Protein AF-A0A2M8CY15-F1 (afdb_monomer_lite)

Foldseek 3Di:
DDALDWDQAWDWDDLDVFKIFIWHTDDPVQLVVLLVVLVVVLVVVVVVQVVQVVVVDHDDDPFDCVDVVSSVVSSLLSSLLSRQQVITPDMGRDADPVVRHHDGSHSVVSSVQCVPPSRSVSCCCVRCVSVVVLVLLLVLLLQLLLQCLAPCHRPVVQVVCVVVVHPCPPDCVPSCNVSPRDHPLSVLLVVLLVVQPVAFDADPVRQTPWTPVVVSLVVCVVVVHDSVSSSSSNVSSRVSNVNSRVVVVVVVVD

Secondary structure (DSSP, 8-state):
----PPPSS-EEEEEETTEEEEE----HHHHHHHHHHHHHHHHHHHHHHHHHHHTT-----SS-TTSHHHHHHHHHHHHHHHHHHHHEEEEES-EETTTTEEPP--HHHHHHHTTSHHHHHHHHHHHHHHHHHHHHHHHHHHHHHHHHTSTTSHHHHHHHHHHTT-GGGTSTT-HHHHT---SHHHHHHHHHHHHGGG-EEE-TTS-EEEE-HHHHHHHHHHTT--HHHHHHHHHHHHHHHHHHHHHHHHHT--

pLDDT: mean 88.52, std 9.76, range [40.88, 98.12]

Sequence (254 aa):
MITLKQPSQPYKIGIAPGFTVTVKPLKTLSYSVATMTAQKKVADLEKGLRDVEESGFTVEHPVDLKNPQERNALFLDHLIKDLAVTHIVGWEGVLDEDKNAPADPTQENIRKVMDVSEFAEVFFQLFTRYVFLLGEAKERIRKLTEWHFKKSGGPSYCATCKEQDLPCAFENLCPYQKYAPRLVQEQQAWEILESCTSQLRLAPSGRVVGIDMGAALEIAKARGFDLEIVTELLKEGEAGILDAITQEENTKHG

Structure (mmCIF, N/CA/C/O backbone):
data_AF-A0A2M8CY15-F1
#
_entry.id   AF-A0A2M8CY15-F1
#
loop_
_atom_site.group_PDB
_atom_site.id
_atom_site.type_symbol
_atom_site.label_atom_id
_atom_site.label_alt_id
_atom_site.label_comp_id
_atom_site.label_asym_id
_atom_site.label_entity_id
_atom_site.label_seq_id
_atom_site.pdbx_PDB_ins_code
_atom_site.Cartn_x
_atom_site.Cartn_y
_atom_site.Cartn_z
_atom_site.occupancy
_atom_site.B_iso_or_equiv
_atom_site.auth_seq_id
_atom_site.auth_comp_id
_atom_site.auth_asym_id
_atom_site.auth_atom_id
_atom_site.pdbx_PDB_model_num
ATOM 1 N N . MET A 1 1 ? 1.196 -17.550 -10.628 1.00 53.81 1 MET A N 1
ATOM 2 C CA . MET A 1 1 ? 1.777 -16.192 -10.700 1.00 53.81 1 MET A CA 1
ATOM 3 C C . MET A 1 1 ? 0.828 -15.244 -9.975 1.00 53.81 1 MET A C 1
ATOM 5 O O . MET A 1 1 ? -0.376 -15.383 -10.156 1.00 53.81 1 MET A O 1
ATOM 9 N N . ILE A 1 2 ? 1.324 -14.382 -9.085 1.00 65.75 2 ILE A N 1
ATOM 10 C CA . ILE A 1 2 ? 0.481 -13.465 -8.294 1.00 65.75 2 ILE A CA 1
ATOM 11 C C . ILE A 1 2 ? 0.140 -12.248 -9.165 1.00 65.75 2 ILE A C 1
ATOM 13 O O . ILE A 1 2 ? 1.005 -11.741 -9.877 1.00 65.75 2 ILE A O 1
ATOM 17 N N . THR A 1 3 ? -1.121 -11.812 -9.130 1.00 76.00 3 THR A N 1
ATOM 18 C CA . THR A 1 3 ? -1.619 -10.656 -9.887 1.00 76.00 3 THR A CA 1
ATOM 19 C C . THR A 1 3 ? -1.722 -9.421 -8.996 1.00 76.00 3 THR A C 1
ATOM 21 O O . THR A 1 3 ? -2.121 -9.520 -7.837 1.00 76.00 3 THR A O 1
ATOM 24 N N . LEU A 1 4 ? -1.398 -8.260 -9.559 1.00 78.94 4 LEU A N 1
ATOM 25 C CA . LEU A 1 4 ? -1.651 -6.937 -8.991 1.00 78.94 4 LEU A CA 1
ATOM 26 C C . LEU A 1 4 ? -3.081 -6.427 -9.286 1.00 78.94 4 LEU A C 1
ATOM 28 O O . LEU A 1 4 ? -3.417 -5.296 -8.982 1.00 78.94 4 LEU A O 1
ATOM 32 N N . LYS A 1 5 ? -3.984 -7.215 -9.871 1.00 79.50 5 LYS A N 1
ATOM 33 C CA . LYS A 1 5 ? -5.335 -6.709 -10.153 1.00 79.50 5 LYS A CA 1
ATOM 34 C C . LYS A 1 5 ? -6.172 -6.567 -8.876 1.00 79.50 5 LYS A C 1
ATOM 36 O O . LYS A 1 5 ? -6.428 -7.562 -8.197 1.00 79.50 5 LYS A O 1
ATOM 41 N N . GLN A 1 6 ? -6.636 -5.352 -8.575 1.00 78.81 6 GLN A N 1
ATOM 42 C CA . GLN A 1 6 ? -7.540 -5.113 -7.448 1.00 78.81 6 GLN A CA 1
ATOM 43 C C . GLN A 1 6 ? -8.965 -5.633 -7.727 1.00 78.81 6 GLN A C 1
ATOM 45 O O . GLN A 1 6 ? -9.452 -5.528 -8.859 1.00 78.81 6 GLN A O 1
ATOM 50 N N . PRO A 1 7 ? -9.679 -6.154 -6.710 1.00 84.06 7 PRO A N 1
ATOM 51 C CA . PRO A 1 7 ? -11.108 -6.439 -6.817 1.00 84.06 7 PRO A CA 1
ATOM 52 C C . PRO A 1 7 ? -11.915 -5.163 -7.092 1.00 84.06 7 PRO A C 1
ATOM 54 O O . PRO A 1 7 ? -11.659 -4.123 -6.494 1.00 84.06 7 PRO A O 1
ATOM 57 N N . SER A 1 8 ? -12.929 -5.241 -7.957 1.00 85.38 8 SER A N 1
ATOM 58 C CA . SER A 1 8 ? -13.833 -4.114 -8.253 1.00 85.38 8 SER A CA 1
ATOM 59 C C . SER A 1 8 ? -15.162 -4.170 -7.491 1.00 85.38 8 SER A C 1
ATOM 61 O O . SER A 1 8 ? -15.886 -3.177 -7.440 1.00 85.38 8 SER A O 1
ATOM 63 N N . GLN A 1 9 ? -15.471 -5.315 -6.883 1.00 91.38 9 GLN A N 1
ATOM 64 C CA . GLN A 1 9 ? -16.678 -5.577 -6.099 1.00 91.38 9 GLN A CA 1
ATOM 65 C C . GLN A 1 9 ? -16.300 -5.989 -4.671 1.00 91.38 9 GLN A C 1
ATOM 67 O O . GLN A 1 9 ? -15.150 -6.385 -4.447 1.00 91.38 9 GLN A O 1
ATOM 72 N N . PRO A 1 10 ? -17.232 -5.903 -3.701 1.00 95.56 10 PRO A N 1
ATOM 73 C CA . PRO A 1 10 ? -16.990 -6.409 -2.359 1.00 95.56 10 PRO A CA 1
ATOM 74 C C . PRO A 1 10 ? -16.533 -7.870 -2.362 1.00 95.56 10 PRO A C 1
ATOM 76 O O . PRO A 1 10 ? -17.022 -8.679 -3.152 1.00 95.56 10 PRO A O 1
ATOM 79 N N . TYR A 1 11 ? -15.595 -8.205 -1.480 1.00 94.69 11 TYR A N 1
ATOM 80 C CA . TYR A 1 11 ? -14.995 -9.537 -1.408 1.00 94.69 11 TYR A CA 1
ATOM 81 C C . TYR A 1 11 ? -14.777 -9.976 0.038 1.00 94.69 11 TYR A C 1
ATOM 83 O O . TYR A 1 11 ? -14.760 -9.157 0.956 1.00 94.69 11 TYR A O 1
ATOM 91 N N . LYS A 1 12 ? -14.636 -11.289 0.237 1.00 96.19 12 LYS A N 1
ATOM 92 C CA . LYS A 1 12 ? -14.420 -11.902 1.549 1.00 96.19 12 LYS A CA 1
ATOM 93 C C . LYS A 1 12 ? -12.926 -12.054 1.853 1.00 96.19 12 LYS A C 1
ATOM 95 O O . LYS A 1 12 ? -12.153 -12.437 0.977 1.00 96.19 12 LYS A O 1
ATOM 100 N N . ILE A 1 13 ? -12.545 -11.799 3.101 1.00 95.81 13 ILE A N 1
ATOM 101 C CA . ILE A 1 13 ? -11.215 -12.046 3.665 1.00 95.81 13 ILE A CA 1
ATOM 102 C C . ILE A 1 13 ? -11.391 -12.982 4.860 1.00 95.81 13 ILE A C 1
ATOM 104 O O . ILE A 1 13 ? -12.071 -12.633 5.824 1.00 95.81 13 ILE A O 1
ATOM 108 N N . GLY A 1 14 ? -10.792 -14.171 4.792 1.00 96.56 14 GLY A N 1
ATOM 109 C CA . GLY A 1 14 ? -10.726 -15.079 5.936 1.00 96.56 14 GLY A CA 1
ATOM 110 C C . GLY A 1 14 ? -9.686 -14.576 6.932 1.00 96.56 14 GLY A C 1
ATOM 111 O O . GLY A 1 14 ? -8.515 -14.477 6.574 1.00 96.56 14 GLY A O 1
ATOM 112 N N . ILE A 1 15 ? -10.120 -14.240 8.147 1.00 96.56 15 ILE A N 1
ATOM 113 C CA . ILE A 1 15 ? -9.253 -13.711 9.210 1.00 96.56 15 ILE A CA 1
ATOM 114 C C . ILE A 1 15 ? -8.742 -14.849 10.093 1.00 96.56 15 ILE A C 1
ATOM 116 O O . ILE A 1 15 ? -7.555 -14.932 10.383 1.00 96.56 15 ILE A O 1
ATOM 120 N N . ALA A 1 16 ? -9.633 -15.762 10.473 1.00 93.88 16 ALA A N 1
ATOM 121 C CA . ALA A 1 16 ? -9.318 -16.950 11.257 1.00 93.88 16 ALA A CA 1
ATOM 122 C C . ALA A 1 16 ? -10.297 -18.083 10.896 1.00 93.88 16 ALA A C 1
ATOM 124 O O . ALA A 1 16 ? -11.312 -17.829 10.238 1.00 93.88 16 ALA A O 1
ATOM 125 N N . PRO A 1 17 ? -10.043 -19.342 11.301 1.00 92.62 17 PRO A N 1
ATOM 126 C CA . PRO A 1 17 ? -11.020 -20.414 11.137 1.00 92.62 17 PRO A CA 1
ATOM 127 C C . PRO A 1 17 ? -12.379 -20.018 11.732 1.00 92.62 17 PRO A C 1
ATOM 129 O O . PRO A 1 17 ? -12.482 -19.720 12.916 1.00 92.62 17 PRO A O 1
ATOM 132 N N . GLY A 1 18 ? -13.416 -19.983 10.893 1.00 92.75 18 GLY A N 1
ATOM 133 C CA . GLY A 1 18 ? -14.764 -19.575 11.297 1.00 92.75 18 GLY A CA 1
ATOM 134 C C . GLY A 1 18 ? -15.018 -18.064 11.335 1.00 92.75 18 GLY A C 1
ATOM 135 O O . GLY A 1 18 ? -16.177 -17.695 11.465 1.00 92.75 18 GLY A O 1
ATOM 136 N N . PHE A 1 19 ? -14.005 -17.205 11.151 1.00 95.56 19 PHE A N 1
ATOM 137 C CA . PHE A 1 19 ? -14.155 -15.745 11.121 1.00 95.56 19 PHE A CA 1
ATOM 138 C C . PHE A 1 19 ? -13.762 -15.162 9.757 1.00 95.56 19 PHE A C 1
ATOM 140 O O . PHE A 1 19 ? -12.609 -15.232 9.323 1.00 95.56 19 PHE A O 1
ATOM 147 N N . THR A 1 20 ? -14.734 -14.570 9.065 1.00 97.69 20 THR A N 1
ATOM 148 C CA . THR A 1 20 ? -14.551 -13.955 7.743 1.00 97.69 20 THR A CA 1
ATOM 149 C C . THR A 1 20 ? -15.169 -12.570 7.714 1.00 97.69 20 THR A C 1
ATOM 151 O O . THR A 1 20 ? -16.295 -12.388 8.165 1.00 97.69 20 THR A O 1
ATOM 154 N N . VAL A 1 21 ? -14.475 -11.603 7.119 1.00 97.88 21 VAL A N 1
ATOM 155 C CA . VAL A 1 21 ? -15.004 -10.253 6.886 1.00 97.88 21 VAL A CA 1
ATOM 156 C C . VAL A 1 21 ? -15.298 -10.046 5.406 1.00 97.88 21 VAL A C 1
ATOM 158 O O . VAL A 1 21 ? -14.569 -10.520 4.540 1.00 97.88 21 VAL A O 1
ATOM 161 N N . THR A 1 22 ? -16.370 -9.326 5.100 1.00 97.94 22 THR A N 1
ATOM 162 C CA . THR A 1 22 ? -16.689 -8.843 3.755 1.00 97.94 22 THR A CA 1
ATOM 163 C C . THR A 1 22 ? -16.317 -7.373 3.681 1.00 97.94 22 THR A C 1
ATOM 165 O O . THR A 1 22 ? -16.789 -6.576 4.492 1.00 97.94 22 THR A O 1
ATOM 168 N N . VAL A 1 23 ? -15.489 -7.006 2.706 1.00 97.62 23 VAL A N 1
ATOM 169 C CA . VAL A 1 23 ? -14.946 -5.651 2.569 1.00 97.62 23 VAL A CA 1
ATOM 170 C C . VAL A 1 23 ? -15.265 -5.039 1.215 1.00 97.62 23 VAL A C 1
ATOM 172 O O . VAL A 1 23 ? -15.313 -5.736 0.201 1.00 97.62 23 VAL A O 1
ATOM 175 N N . LYS A 1 24 ? -15.436 -3.715 1.173 1.00 96.19 24 LYS A N 1
ATOM 176 C CA . LYS A 1 24 ? -15.376 -2.947 -0.078 1.00 96.19 24 LYS A CA 1
ATOM 177 C C . LYS A 1 24 ? -13.917 -2.825 -0.547 1.00 96.19 24 LYS A C 1
ATOM 179 O O . LYS A 1 24 ? -13.027 -2.718 0.296 1.00 96.19 24 LYS A O 1
ATOM 184 N N . PRO A 1 25 ? -13.654 -2.765 -1.866 1.00 93.38 25 PRO A N 1
ATOM 185 C CA . PRO A 1 25 ? -12.307 -2.559 -2.389 1.00 93.38 25 PRO A CA 1
ATOM 186 C C . PRO A 1 25 ? -11.595 -1.327 -1.827 1.00 93.38 25 PRO A C 1
ATOM 188 O O . PRO A 1 25 ? -12.176 -0.240 -1.748 1.00 93.38 25 PRO A O 1
ATOM 191 N N . LEU A 1 26 ? -10.314 -1.494 -1.490 1.00 91.62 26 LEU A N 1
ATOM 192 C CA . LEU A 1 26 ? -9.446 -0.407 -1.056 1.00 91.62 26 LEU A CA 1
ATOM 193 C C . LEU A 1 26 ? -9.031 0.455 -2.251 1.00 91.62 26 LEU A C 1
ATOM 195 O O . LEU A 1 26 ? -8.270 0.015 -3.110 1.00 91.62 26 LEU A O 1
ATOM 199 N N . LYS A 1 27 ? -9.494 1.705 -2.275 1.00 88.94 27 LYS A N 1
ATOM 200 C CA . LYS A 1 27 ? -9.093 2.708 -3.271 1.00 88.94 27 LYS A CA 1
ATOM 201 C C . LYS A 1 27 ? -8.026 3.641 -2.709 1.00 88.94 27 LYS A C 1
ATOM 203 O O . LYS A 1 27 ? -8.027 3.905 -1.503 1.00 88.94 27 LYS A O 1
ATOM 208 N N . THR A 1 28 ? -7.222 4.236 -3.591 1.00 85.12 28 THR A N 1
ATOM 209 C CA . THR A 1 28 ? -6.182 5.224 -3.246 1.00 85.12 28 THR A CA 1
ATOM 210 C C . THR A 1 28 ? -6.704 6.309 -2.310 1.00 85.12 28 THR A C 1
ATOM 212 O O . THR A 1 28 ? -6.165 6.481 -1.223 1.00 85.12 28 THR A O 1
ATOM 215 N N . LEU A 1 29 ? -7.817 6.965 -2.667 1.00 88.38 29 LEU A N 1
ATOM 216 C CA . LEU A 1 29 ? -8.413 8.017 -1.837 1.00 88.38 29 LEU A CA 1
ATOM 217 C C . LEU A 1 29 ? -8.732 7.521 -0.421 1.00 88.38 29 LEU A C 1
ATOM 219 O O . LEU A 1 29 ? -8.388 8.179 0.553 1.00 88.38 29 LEU A O 1
ATOM 223 N N . SER A 1 30 ? -9.365 6.353 -0.299 1.00 91.31 30 SER A N 1
ATOM 224 C CA . SER A 1 30 ? -9.759 5.819 1.007 1.00 91.31 30 SER A CA 1
ATOM 225 C C . SER A 1 30 ? -8.566 5.403 1.873 1.00 91.31 30 SER A C 1
ATOM 227 O O . SER A 1 30 ? -8.609 5.596 3.083 1.00 91.31 30 SER A O 1
ATOM 229 N N . TYR A 1 31 ? -7.485 4.904 1.264 1.00 93.31 31 TYR A N 1
ATOM 230 C CA . TYR A 1 31 ? -6.245 4.604 1.979 1.00 93.31 31 TYR A CA 1
ATOM 231 C C . TYR A 1 31 ? -5.553 5.886 2.466 1.00 93.31 31 TYR A C 1
ATOM 233 O O . TYR A 1 31 ? -5.178 5.990 3.636 1.00 93.31 31 TYR A O 1
ATOM 241 N N . SER A 1 32 ? -5.432 6.890 1.589 1.00 91.69 32 SER A N 1
ATOM 242 C CA . SER A 1 32 ? -4.840 8.189 1.922 1.00 91.69 32 SER A CA 1
ATOM 243 C C . SER A 1 32 ? -5.610 8.901 3.030 1.00 91.69 32 SER A C 1
ATOM 245 O O . SER A 1 32 ? -4.993 9.388 3.973 1.00 91.69 32 SER A O 1
ATOM 247 N N . VAL A 1 33 ? -6.945 8.913 2.964 1.00 95.38 33 VAL A N 1
ATOM 248 C CA . VAL A 1 33 ? -7.788 9.493 4.019 1.00 95.38 33 VAL A CA 1
ATOM 249 C C . VAL A 1 33 ? -7.545 8.786 5.350 1.00 95.38 33 VAL A C 1
ATOM 251 O O . VAL A 1 33 ? -7.248 9.465 6.325 1.00 95.38 33 VAL A O 1
ATOM 254 N N . ALA A 1 34 ? -7.576 7.448 5.395 1.00 96.25 34 ALA A N 1
ATOM 255 C CA . ALA A 1 34 ? -7.324 6.705 6.634 1.00 96.25 34 ALA A CA 1
ATOM 256 C C . ALA A 1 34 ? -5.928 6.997 7.218 1.00 96.25 34 ALA A C 1
ATOM 258 O O . ALA A 1 34 ? -5.784 7.208 8.420 1.00 96.25 34 ALA A O 1
ATOM 259 N N . THR A 1 35 ? -4.910 7.099 6.358 1.00 95.31 35 THR A N 1
ATOM 260 C CA . THR A 1 35 ? -3.532 7.437 6.755 1.00 95.31 35 THR A CA 1
ATOM 261 C C . THR A 1 35 ? -3.450 8.835 7.363 1.00 95.31 35 THR A C 1
ATOM 263 O O . THR A 1 35 ? -2.913 9.008 8.456 1.00 95.31 35 THR A O 1
ATOM 266 N N . MET A 1 36 ? -4.016 9.836 6.686 1.00 96.44 36 MET A N 1
ATOM 267 C CA . MET A 1 36 ? -4.014 11.222 7.158 1.00 96.44 36 MET A CA 1
ATOM 268 C C . MET A 1 36 ? -4.836 11.387 8.440 1.00 96.44 36 MET A C 1
ATOM 270 O O . MET A 1 36 ? -4.437 12.131 9.333 1.00 96.44 36 MET A O 1
ATOM 274 N N . THR A 1 37 ? -5.960 10.679 8.566 1.00 96.88 37 THR A N 1
ATOM 275 C CA . THR A 1 37 ? -6.771 10.675 9.789 1.00 96.88 37 THR A CA 1
ATOM 276 C C . THR A 1 37 ? -6.007 10.062 10.960 1.00 96.88 37 THR A C 1
ATOM 278 O O . THR A 1 37 ? -5.998 10.655 12.037 1.00 96.88 37 THR A O 1
ATOM 281 N N . ALA A 1 38 ? -5.318 8.936 10.762 1.00 97.19 38 ALA A N 1
ATOM 282 C CA . ALA A 1 38 ? -4.490 8.322 11.797 1.00 97.19 38 ALA A CA 1
ATOM 283 C C . ALA A 1 38 ? -3.332 9.241 12.227 1.00 97.19 38 ALA A C 1
ATOM 285 O O . ALA A 1 38 ? -3.130 9.454 13.421 1.00 97.19 38 ALA A O 1
ATOM 286 N N . GLN A 1 39 ? -2.631 9.864 11.271 1.00 96.75 39 GLN A N 1
ATOM 287 C CA . GLN A 1 39 ? -1.586 10.858 11.556 1.00 96.75 39 GLN A CA 1
ATOM 288 C C . GLN A 1 39 ? -2.125 12.041 12.361 1.00 96.75 39 GLN A C 1
ATOM 290 O O . GLN A 1 39 ? -1.510 12.456 13.342 1.00 96.75 39 GLN A O 1
ATOM 295 N N . LYS A 1 40 ? -3.288 12.567 11.963 1.00 97.38 40 LYS A N 1
ATOM 296 C CA . LYS A 1 40 ? -3.933 13.676 12.660 1.00 97.38 40 LYS A CA 1
ATOM 297 C C . LYS A 1 40 ? -4.309 13.304 14.093 1.00 97.38 40 LYS A C 1
ATOM 299 O O . LYS A 1 40 ? -4.030 14.086 14.988 1.00 97.38 40 LYS A O 1
ATOM 304 N N . LYS A 1 41 ? -4.876 12.116 14.329 1.00 96.81 41 LYS A N 1
ATOM 305 C CA . LYS A 1 41 ? -5.228 11.649 15.683 1.00 96.81 41 LYS A CA 1
ATOM 306 C C . LYS A 1 41 ? -4.014 11.593 16.610 1.00 96.81 41 LYS A C 1
ATOM 308 O O . LYS A 1 41 ? -4.098 12.072 17.736 1.00 96.81 41 LYS A O 1
ATOM 313 N N . VAL A 1 42 ? -2.884 11.075 16.123 1.00 96.75 42 VAL A N 1
ATOM 314 C CA . VAL A 1 42 ? -1.629 11.064 16.892 1.00 96.75 42 VAL A CA 1
ATOM 315 C C . VAL A 1 42 ? -1.150 12.491 17.169 1.00 96.75 42 VAL A C 1
ATOM 317 O O . VAL A 1 42 ? -0.829 12.812 18.307 1.00 96.75 42 VAL A O 1
ATOM 320 N N . ALA A 1 43 ? -1.157 13.370 16.163 1.00 95.44 43 ALA A N 1
ATOM 321 C CA . ALA A 1 43 ? -0.724 14.759 16.323 1.00 95.44 43 ALA A CA 1
ATOM 322 C C . ALA A 1 43 ? -1.616 15.568 17.286 1.00 95.44 43 ALA A C 1
ATOM 324 O O . ALA A 1 43 ? -1.107 16.359 18.081 1.00 95.44 43 ALA A O 1
ATOM 325 N N . ASP A 1 44 ? -2.934 15.365 17.228 1.00 95.88 44 ASP A N 1
ATOM 326 C CA . ASP A 1 44 ? -3.902 16.010 18.116 1.00 95.88 44 ASP A CA 1
ATOM 327 C C . ASP A 1 44 ? -3.709 15.528 19.567 1.00 95.88 44 ASP A C 1
ATOM 329 O O . ASP A 1 44 ? -3.737 16.347 20.487 1.00 95.88 44 ASP A O 1
ATOM 333 N N . LEU A 1 45 ? -3.431 14.233 19.778 1.00 94.44 45 LEU A N 1
ATOM 334 C CA . LEU A 1 45 ? -3.102 13.686 21.098 1.00 94.44 45 LEU A CA 1
ATOM 335 C C . LEU A 1 45 ? -1.773 14.237 21.632 1.00 94.44 45 LEU A C 1
ATOM 337 O O . LEU A 1 45 ? -1.725 14.702 22.766 1.00 94.44 45 LEU A O 1
ATOM 341 N N . GLU A 1 46 ? -0.711 14.241 20.820 1.00 92.94 46 GLU A N 1
ATOM 342 C CA . GLU A 1 46 ? 0.582 14.834 21.193 1.00 92.94 46 GLU A CA 1
ATOM 343 C C . GLU A 1 46 ? 0.430 16.294 21.608 1.00 92.94 46 GLU A C 1
ATOM 345 O O . GLU A 1 46 ? 1.014 16.728 22.599 1.00 92.94 46 GLU A O 1
ATOM 350 N N . LYS A 1 47 ? -0.354 17.062 20.846 1.00 93.62 47 LYS A N 1
ATOM 351 C CA . LYS A 1 47 ? -0.643 18.451 21.181 1.00 93.62 47 LYS A C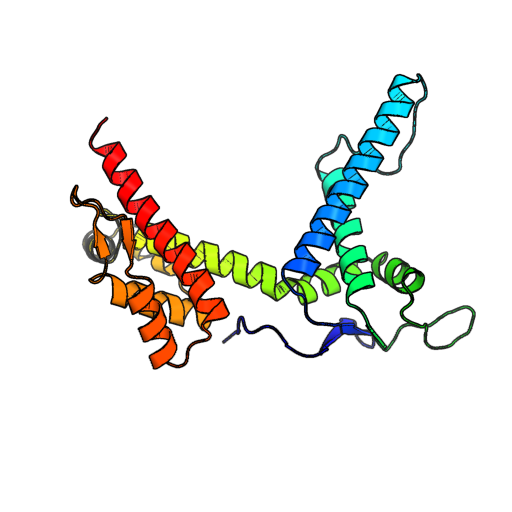A 1
ATOM 352 C C . LYS A 1 47 ? -1.390 18.547 22.510 1.00 93.62 47 LYS A C 1
ATOM 354 O O . LYS A 1 47 ? -0.959 19.305 23.366 1.00 93.62 47 LYS A O 1
ATOM 359 N N . GLY A 1 48 ? -2.445 17.756 22.699 1.00 91.25 48 GLY A N 1
ATOM 360 C CA . GLY A 1 48 ? -3.208 17.746 23.946 1.00 91.25 48 GLY A CA 1
ATOM 361 C C . GLY A 1 48 ? -2.349 17.417 25.169 1.00 91.25 48 GLY A C 1
ATOM 362 O O . GLY A 1 48 ? -2.455 18.099 26.182 1.00 91.25 48 GLY A O 1
ATOM 363 N N . LEU A 1 49 ? -1.457 16.426 25.070 1.00 91.06 49 LEU A N 1
ATOM 364 C CA . LEU A 1 49 ? -0.534 16.081 26.157 1.00 91.06 49 LEU A CA 1
ATOM 365 C C . LEU A 1 49 ? 0.452 17.221 26.451 1.00 91.06 49 LEU A C 1
ATOM 367 O O . LEU A 1 49 ? 0.639 17.565 27.615 1.00 91.06 49 LEU A O 1
ATOM 371 N N . ARG A 1 50 ? 1.024 17.851 25.413 1.00 90.12 50 ARG A N 1
ATOM 372 C CA . ARG A 1 50 ? 1.910 19.017 25.578 1.00 90.12 50 ARG A CA 1
ATOM 373 C C . ARG A 1 50 ? 1.203 20.195 26.244 1.00 90.12 50 ARG A C 1
ATOM 375 O O . ARG A 1 50 ? 1.750 20.755 27.184 1.00 90.12 50 ARG A O 1
ATOM 382 N N . ASP A 1 51 ? -0.009 20.535 25.806 1.00 92.44 51 ASP A N 1
ATOM 383 C CA . ASP A 1 51 ? -0.777 21.663 26.352 1.00 92.44 51 ASP A CA 1
ATOM 384 C C . ASP A 1 51 ? -1.056 21.470 27.867 1.00 92.44 51 ASP A C 1
ATOM 386 O O . ASP A 1 51 ? -1.050 22.429 28.647 1.00 92.44 51 ASP A O 1
ATOM 390 N N . VAL A 1 52 ? -1.257 20.221 28.314 1.00 89.69 52 VAL A N 1
ATOM 391 C CA . VAL A 1 52 ? -1.442 19.888 29.738 1.00 89.69 52 VAL A CA 1
ATOM 392 C C . VAL A 1 52 ? -0.119 19.926 30.518 1.00 89.69 52 VAL A C 1
ATOM 394 O O . VAL A 1 52 ? -0.093 20.482 31.619 1.00 89.69 52 VAL A O 1
ATOM 397 N N . GLU A 1 53 ? 0.975 19.403 29.948 1.00 89.00 53 GLU A N 1
ATOM 398 C CA . GLU A 1 53 ? 2.327 19.496 30.530 1.00 89.00 53 GLU A CA 1
ATOM 399 C C . GLU A 1 53 ? 2.756 20.966 30.723 1.00 89.00 53 GLU A C 1
ATOM 401 O O . GLU A 1 53 ? 3.224 21.343 31.799 1.00 89.00 53 GLU A O 1
ATOM 406 N N . GLU A 1 54 ? 2.532 21.826 29.723 1.00 91.38 54 GLU A N 1
ATOM 407 C CA . GLU A 1 54 ? 2.824 23.269 29.778 1.00 91.38 54 GLU A CA 1
ATOM 408 C C . GLU A 1 54 ? 1.983 24.011 30.828 1.00 91.38 54 GLU A C 1
ATOM 410 O O . GLU A 1 54 ? 2.421 25.018 31.387 1.00 91.38 54 GLU A O 1
ATOM 415 N N . SER A 1 55 ? 0.802 23.483 31.157 1.00 92.94 55 SER A N 1
ATOM 416 C CA . SER A 1 55 ? -0.056 23.997 32.230 1.00 92.94 55 SER A CA 1
ATOM 417 C C . SER A 1 55 ? 0.406 23.570 33.634 1.00 92.94 55 SER A C 1
ATOM 419 O O . SER A 1 55 ? -0.237 23.922 34.624 1.00 92.94 55 SER A O 1
ATOM 421 N N . GLY A 1 56 ? 1.512 22.823 33.742 1.00 90.88 56 GLY A N 1
ATOM 422 C CA . GLY A 1 56 ? 2.113 22.388 35.005 1.00 90.88 56 GLY A CA 1
ATOM 423 C C . GLY A 1 56 ? 1.548 21.083 35.568 1.00 90.88 56 GLY A C 1
ATOM 424 O O . GLY A 1 56 ? 1.856 20.733 36.708 1.00 90.88 56 GLY A O 1
ATOM 425 N N . PHE A 1 57 ? 0.734 20.358 34.796 1.00 88.75 57 PHE A N 1
ATOM 426 C CA . PHE A 1 57 ? 0.183 19.064 35.194 1.00 88.75 57 PHE A CA 1
ATOM 427 C C . PHE A 1 57 ? 0.968 17.918 34.558 1.00 88.75 57 PHE A C 1
ATOM 429 O O . PHE A 1 57 ? 1.444 18.012 33.433 1.00 88.75 57 PHE A O 1
ATOM 436 N N . THR A 1 58 ? 1.079 16.799 35.269 1.00 79.50 58 THR A N 1
ATOM 437 C CA . THR A 1 58 ? 1.637 15.563 34.712 1.00 79.50 58 THR A CA 1
ATOM 438 C C . THR A 1 58 ? 0.496 14.680 34.231 1.00 79.50 58 THR A C 1
ATOM 440 O O . THR A 1 58 ? -0.422 14.390 34.999 1.00 79.50 58 THR A O 1
ATOM 443 N N . VAL A 1 59 ? 0.548 14.257 32.968 1.00 78.00 59 VAL A N 1
ATOM 444 C CA . VAL A 1 59 ? -0.404 13.295 32.408 1.00 78.00 59 VAL A CA 1
ATOM 445 C C . VAL A 1 59 ? 0.291 11.954 32.278 1.00 78.00 59 VAL A C 1
ATOM 447 O O . VAL A 1 59 ? 1.195 11.796 31.463 1.00 78.00 59 VAL A O 1
ATOM 450 N N . GLU A 1 60 ? -0.152 10.976 33.060 1.00 78.38 60 GLU A N 1
ATOM 451 C CA . GLU A 1 60 ? 0.162 9.583 32.765 1.00 78.38 60 GLU A CA 1
ATOM 452 C C . GLU A 1 60 ? -0.736 9.129 31.614 1.00 78.38 60 GLU A C 1
ATOM 454 O O . GLU A 1 60 ? -1.958 9.038 31.749 1.00 78.38 60 GLU A O 1
ATOM 459 N N . HIS A 1 61 ? -0.125 8.888 30.457 1.00 82.69 61 HIS A N 1
ATOM 460 C CA . HIS A 1 61 ? -0.788 8.302 29.302 1.00 82.69 61 HIS A CA 1
ATOM 461 C C . HIS A 1 61 ? -0.263 6.870 29.102 1.00 82.69 61 HIS A C 1
ATOM 463 O O . HIS A 1 61 ? 0.940 6.658 29.252 1.00 82.69 61 HIS A O 1
ATOM 469 N N . PRO A 1 62 ? -1.108 5.885 28.733 1.00 84.69 62 PRO A N 1
ATOM 470 C CA . PRO A 1 62 ? -0.677 4.492 28.549 1.00 84.69 62 PRO A CA 1
ATOM 471 C C . PRO A 1 62 ? 0.382 4.277 27.458 1.00 84.69 62 PRO A C 1
ATOM 473 O O . PRO A 1 62 ? 0.939 3.191 27.359 1.00 84.69 62 PRO A O 1
ATOM 476 N N . VAL A 1 63 ? 0.600 5.287 26.615 1.00 88.25 63 VAL A N 1
ATOM 477 C CA . VAL A 1 63 ? 1.526 5.278 25.478 1.00 88.25 63 VAL A CA 1
ATOM 478 C C . VAL A 1 63 ? 2.437 6.494 25.593 1.00 88.25 63 VAL A C 1
ATOM 480 O O . VAL A 1 63 ? 1.933 7.622 25.629 1.00 88.25 63 VAL A O 1
ATOM 483 N N . ASP A 1 64 ? 3.749 6.275 25.598 1.00 89.62 64 ASP A N 1
ATOM 484 C CA . ASP A 1 64 ? 4.761 7.324 25.532 1.00 89.62 64 ASP A CA 1
ATOM 485 C C . ASP A 1 64 ? 4.959 7.786 24.081 1.00 89.62 64 ASP A C 1
ATOM 487 O O . ASP A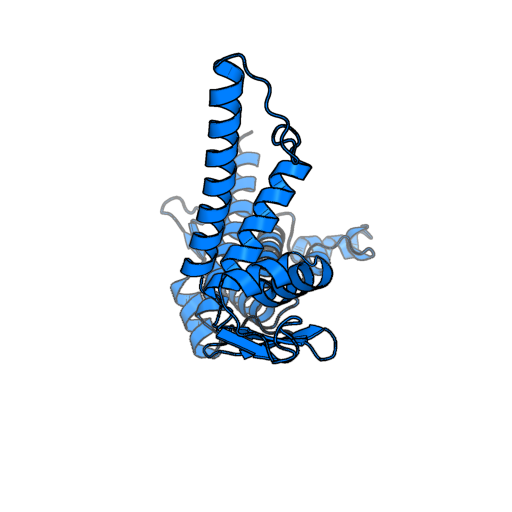 1 64 ? 5.603 7.130 23.264 1.00 89.62 64 ASP A O 1
ATOM 491 N N . LEU A 1 65 ? 4.430 8.963 23.743 1.00 90.00 65 LEU A N 1
ATOM 492 C CA . LEU A 1 65 ? 4.553 9.520 22.390 1.00 90.00 65 LEU A CA 1
ATOM 493 C C . LEU A 1 65 ? 5.951 10.078 22.081 1.00 90.00 65 LEU A C 1
ATOM 495 O O . LEU A 1 65 ? 6.243 10.365 20.917 1.00 90.00 65 LEU A O 1
ATOM 499 N N . LYS A 1 66 ? 6.827 10.224 23.087 1.00 89.50 66 LYS A N 1
ATOM 500 C CA . LYS A 1 66 ? 8.244 10.570 22.884 1.00 89.50 66 LYS A CA 1
ATOM 501 C C . LYS A 1 66 ? 9.035 9.343 22.415 1.00 89.50 66 LYS A C 1
ATOM 503 O O . LYS A 1 66 ? 10.054 9.507 21.743 1.00 89.50 66 LYS A O 1
ATOM 508 N N . ASN A 1 67 ? 8.542 8.133 22.693 1.00 92.56 67 ASN A N 1
ATOM 509 C CA . ASN A 1 67 ? 9.061 6.878 22.165 1.00 92.56 67 ASN A CA 1
ATOM 510 C C . ASN A 1 67 ? 8.564 6.654 20.713 1.00 92.56 67 ASN A C 1
ATOM 512 O O . ASN A 1 67 ? 7.365 6.456 20.486 1.00 92.56 67 ASN A O 1
ATOM 516 N N . PRO A 1 68 ? 9.456 6.649 19.697 1.00 92.88 68 PRO A N 1
ATOM 517 C CA . PRO A 1 68 ? 9.058 6.493 18.296 1.00 92.88 68 PRO A CA 1
ATOM 518 C C . PRO A 1 68 ? 8.301 5.193 18.001 1.00 92.88 68 PRO A C 1
ATOM 520 O O . PRO A 1 68 ? 7.435 5.176 17.125 1.00 92.88 68 PRO A O 1
ATOM 523 N N . GLN A 1 69 ? 8.618 4.111 18.713 1.00 93.88 69 GLN A N 1
ATOM 524 C CA . GLN A 1 69 ? 8.012 2.797 18.528 1.00 93.88 69 GLN A CA 1
ATOM 525 C C . GLN A 1 69 ? 6.560 2.797 19.004 1.00 93.88 69 GLN A C 1
ATOM 527 O O . GLN A 1 69 ? 5.675 2.358 18.273 1.00 93.88 69 GLN A O 1
ATOM 532 N N . GLU A 1 70 ? 6.310 3.342 20.191 1.00 94.25 70 GLU A N 1
ATOM 533 C CA . GLU A 1 70 ? 4.973 3.461 20.775 1.00 94.25 70 GLU A CA 1
ATOM 534 C C . GLU A 1 70 ? 4.095 4.440 19.992 1.00 94.25 70 GLU A C 1
ATOM 536 O O . GLU A 1 70 ? 2.950 4.133 19.655 1.00 94.25 70 GLU A O 1
ATOM 541 N N . ARG A 1 71 ? 4.666 5.573 19.575 1.00 94.50 71 ARG A N 1
ATOM 542 C CA . ARG A 1 71 ? 4.012 6.515 18.663 1.00 94.50 71 ARG A CA 1
ATOM 543 C C . ARG A 1 71 ? 3.614 5.857 17.338 1.00 94.50 71 ARG A C 1
ATOM 545 O O . ARG A 1 71 ? 2.509 6.075 16.840 1.00 94.50 71 ARG A O 1
ATOM 552 N N . ASN A 1 72 ? 4.509 5.064 16.746 1.00 94.00 72 ASN A N 1
ATOM 553 C CA . ASN A 1 72 ? 4.222 4.355 15.501 1.00 94.00 72 ASN A CA 1
ATOM 554 C C . ASN A 1 72 ? 3.177 3.245 15.699 1.00 94.00 72 ASN A C 1
ATOM 556 O O . ASN A 1 72 ? 2.322 3.063 14.835 1.00 94.00 72 ASN A O 1
ATOM 560 N N . ALA A 1 73 ? 3.205 2.543 16.834 1.00 94.19 73 ALA A N 1
ATOM 561 C CA . ALA A 1 73 ? 2.189 1.556 17.189 1.00 94.19 73 ALA A CA 1
ATOM 562 C C . ALA A 1 73 ? 0.798 2.200 17.303 1.00 94.19 73 ALA A C 1
ATOM 564 O O . ALA A 1 73 ? -0.156 1.688 16.722 1.00 94.19 73 ALA A O 1
ATOM 565 N N . LEU A 1 74 ? 0.691 3.371 17.942 1.00 95.75 74 LEU A N 1
ATOM 566 C CA . LEU A 1 74 ? -0.567 4.120 18.025 1.00 95.75 74 LEU A CA 1
ATOM 567 C C . LEU A 1 74 ? -1.065 4.591 16.649 1.00 95.75 74 LEU A C 1
ATOM 569 O O . LEU A 1 74 ? -2.258 4.519 16.352 1.00 95.75 74 LEU A O 1
ATOM 573 N N . PHE A 1 75 ? -0.157 5.051 15.784 1.00 97.25 75 PHE A N 1
ATOM 574 C CA . PHE A 1 75 ? -0.503 5.378 14.400 1.00 97.25 75 PHE A CA 1
ATOM 575 C C . PHE A 1 75 ? -1.079 4.161 13.659 1.00 97.25 75 PHE A C 1
ATOM 577 O O . PHE A 1 75 ? -2.123 4.280 13.013 1.00 97.25 75 PHE A O 1
ATOM 584 N N . LEU A 1 76 ? -0.419 3.002 13.757 1.00 95.81 76 LEU A N 1
ATOM 585 C CA . LEU A 1 76 ? -0.871 1.770 13.110 1.00 95.81 76 LEU A CA 1
ATOM 586 C C . LEU A 1 76 ? -2.225 1.312 13.657 1.00 95.81 76 LEU A C 1
ATOM 588 O O . LEU A 1 76 ? -3.102 0.985 12.863 1.00 95.81 76 LEU A O 1
ATOM 592 N N . ASP A 1 77 ? -2.432 1.369 14.972 1.00 96.69 77 ASP A N 1
ATOM 593 C CA . ASP A 1 77 ? -3.717 1.065 15.608 1.00 96.69 77 ASP A CA 1
ATOM 594 C C . ASP A 1 77 ? -4.859 1.907 15.015 1.00 96.69 77 ASP A C 1
ATOM 596 O O . ASP A 1 77 ? -5.881 1.386 14.554 1.00 96.69 77 ASP A O 1
ATOM 600 N N . HIS A 1 78 ? -4.660 3.226 14.943 1.00 97.75 78 HIS A N 1
ATOM 601 C CA . HIS A 1 78 ? -5.638 4.135 14.356 1.00 97.75 78 HIS A CA 1
ATOM 602 C C . HIS A 1 78 ? -5.884 3.860 12.873 1.00 97.75 78 HIS A C 1
ATOM 604 O O . HIS A 1 78 ? -7.040 3.870 12.441 1.00 97.75 78 HIS A O 1
ATOM 610 N N . LEU A 1 79 ? -4.827 3.598 12.102 1.00 97.88 79 LEU A N 1
ATOM 611 C CA . LEU A 1 79 ? -4.929 3.292 10.680 1.00 97.88 79 LEU A CA 1
ATOM 612 C C . LEU A 1 79 ? -5.728 2.006 10.442 1.00 97.88 79 LEU A C 1
ATOM 614 O O . LEU A 1 79 ? -6.653 2.007 9.630 1.00 97.88 79 LEU A O 1
ATOM 618 N N . ILE A 1 80 ? -5.399 0.925 11.154 1.00 97.94 80 ILE A N 1
ATOM 619 C CA . ILE A 1 80 ? -6.057 -0.377 11.003 1.00 97.94 80 ILE A CA 1
ATOM 620 C C . ILE A 1 80 ? -7.542 -0.254 11.330 1.00 97.94 80 ILE A C 1
ATOM 622 O O . ILE A 1 80 ? -8.386 -0.660 10.528 1.00 97.94 80 ILE A O 1
ATOM 626 N N . LYS A 1 81 ? -7.874 0.370 12.465 1.00 98.12 81 LYS A N 1
ATOM 627 C CA . LYS A 1 81 ? -9.264 0.559 12.890 1.00 98.12 81 LYS A CA 1
ATOM 628 C C . LYS A 1 81 ? -10.049 1.440 11.926 1.00 98.12 81 LYS A C 1
ATOM 630 O O . LYS A 1 81 ? -11.199 1.127 11.630 1.00 98.12 81 LYS A O 1
ATOM 635 N N . ASP A 1 82 ? -9.463 2.520 11.413 1.00 97.62 82 ASP A N 1
ATOM 636 C CA . ASP A 1 82 ? -10.160 3.398 10.468 1.00 97.62 82 ASP A CA 1
ATOM 637 C C . ASP A 1 82 ? -10.373 2.725 9.104 1.00 97.62 82 ASP A C 1
ATOM 639 O O . ASP A 1 82 ? -11.449 2.875 8.519 1.00 97.62 82 ASP A O 1
ATOM 643 N N . LEU A 1 83 ? -9.411 1.926 8.624 1.00 97.94 83 LEU A N 1
ATOM 644 C CA . LEU A 1 83 ? -9.587 1.087 7.433 1.00 97.94 83 LEU A CA 1
ATOM 645 C C . LEU A 1 83 ? -10.687 0.037 7.644 1.00 97.94 83 LEU A C 1
ATOM 647 O O . LEU A 1 83 ? -11.572 -0.107 6.803 1.00 97.94 83 LEU A O 1
ATOM 651 N N . ALA A 1 84 ? -10.667 -0.667 8.776 1.00 98.06 84 ALA A N 1
ATOM 652 C CA . ALA A 1 84 ? -11.663 -1.682 9.100 1.00 98.06 84 ALA A CA 1
ATOM 653 C C . ALA A 1 84 ? -13.075 -1.082 9.166 1.00 98.06 84 ALA A C 1
ATOM 655 O O . ALA A 1 84 ? -13.980 -1.555 8.481 1.00 98.06 84 ALA A O 1
ATOM 656 N N . VAL A 1 85 ? -13.251 0.008 9.919 1.00 97.94 85 VAL A N 1
ATOM 657 C CA . VAL A 1 85 ? -14.543 0.696 10.082 1.00 97.94 85 VAL A CA 1
ATOM 658 C C . VAL A 1 85 ? -15.084 1.226 8.754 1.00 97.94 85 VAL A C 1
ATOM 660 O O . VAL A 1 85 ? -16.293 1.222 8.531 1.00 97.94 85 VAL A O 1
ATOM 663 N N . THR A 1 86 ? -14.207 1.693 7.867 1.00 97.00 86 THR A N 1
ATOM 664 C CA . THR A 1 86 ? -14.626 2.286 6.592 1.00 97.00 86 THR A CA 1
ATOM 665 C C . THR A 1 86 ? -15.021 1.226 5.560 1.00 97.00 86 THR A C 1
ATOM 667 O O . THR A 1 86 ? -15.916 1.468 4.739 1.00 97.00 86 THR A O 1
ATOM 670 N N . HIS A 1 87 ? -14.367 0.059 5.570 1.00 97.62 87 HIS A N 1
ATOM 671 C CA . HIS A 1 87 ? -14.464 -0.895 4.461 1.00 97.62 87 HIS A CA 1
ATOM 672 C C . HIS A 1 87 ? -15.181 -2.193 4.802 1.00 97.62 87 HIS A C 1
ATOM 674 O O . HIS A 1 87 ? -15.717 -2.798 3.872 1.00 97.62 87 HIS A O 1
ATOM 680 N N . ILE A 1 88 ? -15.239 -2.618 6.066 1.00 98.06 88 ILE A N 1
ATOM 681 C CA . ILE A 1 88 ? -16.020 -3.795 6.464 1.00 98.06 88 ILE A CA 1
ATOM 682 C C . ILE A 1 88 ? -17.511 -3.478 6.311 1.00 98.06 88 ILE A C 1
ATOM 684 O O . ILE A 1 88 ? -18.026 -2.506 6.854 1.00 98.06 88 ILE A O 1
ATOM 688 N N . VAL A 1 89 ? -18.206 -4.314 5.544 1.00 97.25 89 VAL A N 1
ATOM 689 C CA . VAL A 1 89 ? -19.655 -4.210 5.283 1.00 97.25 89 VAL A CA 1
ATOM 690 C C . VAL A 1 89 ? -20.446 -5.401 5.800 1.00 97.25 89 VAL A C 1
ATOM 692 O O . VAL A 1 89 ? -21.669 -5.414 5.715 1.00 97.25 89 VAL A O 1
ATOM 695 N N . GLY A 1 90 ? -19.753 -6.423 6.287 1.00 97.00 90 GLY A N 1
ATOM 696 C CA . GLY A 1 90 ? -20.333 -7.675 6.740 1.00 97.00 90 GLY A CA 1
ATOM 697 C C . GLY A 1 90 ? -19.259 -8.554 7.355 1.00 97.00 90 GLY A C 1
ATOM 698 O O . GLY A 1 90 ? -18.079 -8.398 7.042 1.00 97.00 90 GLY A O 1
ATOM 699 N N . TRP A 1 91 ? -19.660 -9.503 8.188 1.00 97.62 91 TRP A N 1
ATOM 700 C CA . TRP A 1 91 ? -18.783 -10.561 8.675 1.00 97.62 91 TRP A CA 1
ATOM 701 C C . TRP A 1 91 ? -19.584 -11.808 9.046 1.00 97.62 91 TRP A C 1
ATOM 703 O O . TRP A 1 91 ? -20.810 -11.778 9.128 1.00 97.62 91 TRP A O 1
ATOM 713 N N . GLU A 1 92 ? -18.879 -12.906 9.255 1.00 95.75 92 GLU A N 1
ATOM 714 C CA . GLU A 1 92 ? -19.399 -14.184 9.732 1.00 95.75 92 GLU A CA 1
ATOM 715 C C . GLU A 1 92 ? -18.470 -14.655 10.854 1.00 95.75 92 GLU A C 1
ATOM 717 O O . GLU A 1 92 ? -17.257 -14.517 10.711 1.00 95.75 92 GLU A O 1
ATOM 722 N N . GLY A 1 93 ? -19.018 -15.198 11.947 1.00 92.19 93 GLY A N 1
ATOM 723 C CA . GLY A 1 93 ? -18.222 -15.775 13.043 1.00 92.19 93 GLY A CA 1
ATOM 724 C C . GLY A 1 93 ? -17.961 -14.878 14.252 1.00 92.19 93 GLY A C 1
ATOM 725 O O . GLY A 1 93 ? -17.244 -15.298 15.153 1.00 92.19 93 GLY A O 1
ATOM 726 N N . VAL A 1 94 ? -18.540 -13.674 14.297 1.00 91.75 94 VAL A N 1
ATOM 727 C CA . VAL A 1 94 ? -18.480 -12.786 15.470 1.00 91.75 94 VAL A CA 1
ATOM 728 C C . VAL A 1 94 ? -19.803 -12.871 16.226 1.00 91.75 94 VAL A C 1
ATOM 730 O O . VAL A 1 94 ? -20.866 -12.680 15.632 1.00 91.75 94 VAL A O 1
ATOM 733 N N . LEU A 1 95 ? -19.741 -13.158 17.525 1.00 90.06 95 LEU A N 1
ATOM 734 C CA . LEU A 1 95 ? -20.903 -13.241 18.407 1.00 90.06 95 LEU A CA 1
ATOM 735 C C . LEU A 1 95 ? -20.936 -12.044 19.360 1.00 90.06 95 LEU A C 1
ATOM 737 O O . LEU A 1 95 ? -19.904 -11.578 19.831 1.00 90.06 95 LEU A O 1
ATOM 741 N N . ASP A 1 96 ? -22.139 -11.560 19.631 1.00 87.06 96 ASP A N 1
ATOM 742 C CA . ASP A 1 96 ? -22.456 -10.684 20.751 1.00 87.06 96 ASP A CA 1
ATOM 743 C C . ASP A 1 96 ? -22.719 -11.597 21.957 1.00 87.06 96 ASP A C 1
ATOM 745 O O . ASP A 1 96 ? -23.707 -12.337 21.962 1.00 87.06 96 ASP A O 1
ATOM 749 N N . GLU A 1 97 ? -21.803 -11.614 22.929 1.00 81.94 97 GLU A N 1
ATOM 750 C CA . GLU A 1 97 ? -21.886 -12.498 24.101 1.00 81.94 97 GLU A CA 1
ATOM 751 C C . GLU A 1 97 ? -23.131 -12.215 24.950 1.00 81.94 97 GLU A C 1
ATOM 753 O O . GLU A 1 97 ? -23.773 -13.153 25.425 1.00 81.94 97 GLU A O 1
ATOM 758 N N . ASP A 1 98 ? -23.530 -10.946 25.069 1.00 84.62 98 ASP A N 1
ATOM 759 C CA . ASP A 1 98 ? -24.682 -10.537 25.875 1.00 84.62 98 ASP A CA 1
ATOM 760 C C . ASP A 1 98 ? -26.000 -11.022 25.258 1.00 84.62 98 ASP A C 1
ATOM 762 O O . ASP A 1 98 ? -26.946 -11.384 25.963 1.00 84.62 98 ASP A O 1
ATOM 766 N N . LYS A 1 99 ? -26.075 -11.034 23.922 1.00 84.75 99 LYS A N 1
ATOM 767 C CA . LYS A 1 99 ? -27.272 -11.455 23.175 1.00 84.75 99 LYS A CA 1
ATOM 768 C C . LYS A 1 99 ? -27.229 -12.910 22.720 1.00 84.75 99 LYS A C 1
ATOM 770 O O . LYS A 1 99 ? -28.246 -13.414 22.242 1.00 84.75 99 LYS A O 1
ATOM 775 N N . ASN A 1 100 ? -26.073 -13.563 22.831 1.00 84.50 100 ASN A N 1
ATOM 776 C CA . ASN A 1 100 ? -25.787 -14.882 22.271 1.00 84.50 100 ASN A CA 1
ATOM 777 C C . ASN A 1 100 ? -26.247 -15.010 20.802 1.00 84.50 100 ASN A C 1
ATOM 779 O O . ASN A 1 100 ? -26.899 -15.977 20.401 1.00 84.50 100 ASN A O 1
ATOM 783 N N . ALA A 1 101 ? -25.957 -13.981 20.006 1.00 88.19 101 ALA A N 1
ATOM 784 C CA . ALA A 1 101 ? -26.394 -13.843 18.620 1.00 88.19 101 ALA A CA 1
ATOM 785 C C . ALA A 1 101 ? -25.242 -13.312 17.752 1.00 88.19 101 ALA A C 1
ATOM 787 O O . ALA A 1 101 ? -24.293 -12.750 18.298 1.00 88.19 101 ALA A O 1
ATOM 788 N N . PRO A 1 102 ? -25.288 -13.454 16.414 1.00 90.00 102 PRO A N 1
ATOM 789 C CA . PRO A 1 102 ? -24.314 -12.805 15.543 1.00 90.00 102 PRO A CA 1
ATOM 790 C C . PRO A 1 102 ? -24.251 -11.300 15.821 1.00 90.00 102 PRO A C 1
ATOM 792 O O . PRO A 1 102 ? -25.280 -10.624 15.821 1.00 90.00 102 PRO A O 1
ATOM 795 N N . ALA A 1 103 ? -23.051 -10.782 16.071 1.00 92.69 103 ALA A N 1
ATOM 796 C CA . ALA A 1 103 ? -22.856 -9.351 16.250 1.00 92.69 103 ALA A CA 1
ATOM 797 C C . ALA A 1 103 ? -23.010 -8.640 14.902 1.00 92.69 103 ALA A C 1
ATOM 799 O O . ALA A 1 103 ? -22.518 -9.129 13.886 1.00 92.69 103 ALA A O 1
ATOM 800 N N . ASP A 1 104 ? -23.619 -7.458 14.880 1.00 94.25 104 ASP A N 1
ATOM 801 C CA . ASP A 1 104 ? -23.607 -6.613 13.685 1.00 94.25 104 ASP A CA 1
ATOM 802 C C . ASP A 1 104 ? -22.250 -5.894 13.544 1.00 94.25 104 ASP A C 1
ATOM 804 O O . ASP A 1 104 ? -21.672 -5.483 14.558 1.00 94.25 104 ASP A O 1
ATOM 808 N N . PRO A 1 105 ? -21.741 -5.670 12.317 1.00 95.81 105 PRO A N 1
ATOM 809 C CA . PRO A 1 105 ? -20.488 -4.956 12.059 1.00 95.81 105 PRO A CA 1
ATOM 810 C C . PRO A 1 105 ? -20.659 -3.435 12.215 1.00 95.81 105 PRO A C 1
ATOM 812 O O . PRO A 1 105 ? -20.467 -2.657 11.281 1.00 95.81 105 PRO A O 1
ATOM 815 N N . THR A 1 106 ? -21.063 -2.987 13.403 1.00 96.50 106 THR A N 1
ATOM 816 C CA . THR A 1 106 ? -21.103 -1.562 13.755 1.00 96.50 106 THR A CA 1
ATOM 817 C C . THR A 1 106 ? -19.682 -1.023 13.927 1.00 96.50 106 THR A C 1
ATOM 819 O O . THR A 1 106 ? -18.743 -1.783 14.159 1.00 96.50 106 THR A O 1
ATOM 822 N N . GLN A 1 107 ? -19.500 0.301 13.862 1.00 96.75 107 GLN A N 1
ATOM 823 C CA . GLN A 1 107 ? -18.169 0.896 14.057 1.00 96.75 107 GLN A CA 1
ATOM 824 C C . GLN A 1 107 ? -17.558 0.519 15.415 1.00 96.75 107 GLN A C 1
ATOM 826 O O . GLN A 1 107 ? -16.355 0.293 15.508 1.00 96.75 107 GLN A O 1
ATOM 831 N N . GLU A 1 108 ? -18.388 0.445 16.457 1.00 95.75 108 GLU A N 1
ATOM 832 C CA . GLU A 1 108 ? -17.971 0.049 17.801 1.00 95.75 108 GLU A CA 1
ATOM 833 C C . GLU A 1 108 ? -17.522 -1.414 17.834 1.00 95.75 108 GLU A C 1
ATOM 835 O O . GLU A 1 108 ? -16.415 -1.706 18.283 1.00 95.75 108 GLU A O 1
ATOM 840 N N . ASN A 1 109 ? -18.338 -2.325 17.296 1.00 95.75 109 ASN A N 1
ATOM 841 C CA . ASN A 1 109 ? -18.010 -3.748 17.279 1.00 95.75 109 ASN A CA 1
ATOM 842 C C . ASN A 1 109 ? -16.765 -4.023 16.431 1.00 95.75 109 ASN A C 1
ATOM 844 O O . ASN A 1 109 ? -15.910 -4.804 16.837 1.00 95.75 109 ASN A O 1
ATOM 848 N N . ILE A 1 110 ? -16.620 -3.353 15.283 1.00 97.75 110 ILE A N 1
ATOM 849 C CA . ILE A 1 110 ? -15.426 -3.476 14.439 1.00 97.75 110 ILE A CA 1
ATOM 850 C C . ILE A 1 110 ? -14.178 -3.056 15.214 1.00 97.75 110 ILE A C 1
ATOM 852 O O . ILE A 1 110 ? -13.183 -3.773 15.178 1.00 97.75 110 ILE A O 1
ATOM 856 N N . ARG A 1 111 ? -14.221 -1.929 15.937 1.00 97.44 111 ARG A N 1
ATOM 857 C CA . ARG A 1 111 ? -13.077 -1.478 16.744 1.00 97.44 111 ARG A CA 1
ATOM 858 C C . ARG A 1 111 ? -12.704 -2.499 17.817 1.00 97.44 111 ARG A C 1
ATOM 860 O O . ARG A 1 111 ? -11.528 -2.824 17.889 1.00 97.44 111 ARG A O 1
ATOM 867 N N . LYS A 1 112 ? -13.686 -3.058 18.536 1.00 95.81 112 LYS A N 1
ATOM 868 C CA . LYS A 1 112 ? -13.462 -4.115 19.542 1.00 95.81 112 LYS A CA 1
ATOM 869 C C . LYS A 1 112 ? -12.808 -5.360 18.940 1.00 95.81 112 LYS A C 1
ATOM 871 O O . LYS A 1 112 ? -11.868 -5.901 19.502 1.00 95.81 112 LYS A O 1
ATOM 876 N N . VAL A 1 113 ? -13.269 -5.806 17.771 1.00 96.00 113 VAL A N 1
ATOM 877 C CA . VAL A 1 113 ? -12.662 -6.959 17.081 1.00 96.00 113 VAL A CA 1
ATOM 878 C C . VAL A 1 113 ? -11.233 -6.644 16.624 1.00 96.00 113 VAL A C 1
ATOM 880 O O . VAL A 1 113 ? -10.366 -7.508 16.691 1.00 96.00 113 VAL A O 1
ATOM 883 N N . MET A 1 114 ? -10.971 -5.408 16.191 1.00 97.38 114 MET A N 1
ATOM 884 C CA . MET A 1 114 ? -9.632 -4.943 15.815 1.00 97.38 114 MET A CA 1
ATOM 885 C C . MET A 1 114 ? -8.732 -4.604 17.019 1.00 97.38 114 MET A C 1
ATOM 887 O O . MET A 1 114 ? -7.570 -4.277 16.805 1.00 97.38 114 MET A O 1
ATOM 891 N N . ASP A 1 115 ? -9.218 -4.682 18.263 1.00 96.06 115 ASP A N 1
ATOM 892 C CA . ASP A 1 115 ? -8.358 -4.634 19.458 1.00 96.06 115 ASP A CA 1
ATOM 893 C C . ASP A 1 115 ? -7.631 -5.974 19.687 1.00 96.06 115 ASP A C 1
ATOM 895 O O . ASP A 1 115 ? -6.645 -6.031 20.420 1.00 96.06 115 ASP A O 1
ATOM 899 N N . VAL A 1 116 ? -8.081 -7.057 19.038 1.00 95.69 116 VAL A N 1
ATOM 900 C CA . VAL A 1 116 ? -7.402 -8.359 19.050 1.00 95.69 116 VAL A CA 1
ATOM 901 C C . VAL A 1 116 ? -6.300 -8.355 17.993 1.00 95.69 116 VAL A C 1
ATOM 903 O O . VAL A 1 116 ? -6.581 -8.315 16.790 1.00 95.69 116 VAL A O 1
ATOM 906 N N . SER A 1 117 ? -5.041 -8.422 18.431 1.00 91.56 117 SER A N 1
ATOM 907 C CA . SER A 1 117 ? -3.864 -8.291 17.561 1.00 91.56 117 SER A CA 1
ATOM 908 C C . SER A 1 117 ? -3.855 -9.276 16.393 1.00 91.56 117 SER A C 1
ATOM 910 O O . SER A 1 117 ? -3.616 -8.892 15.251 1.00 91.56 117 SER A O 1
ATOM 912 N N . GLU A 1 118 ? -4.216 -10.530 16.645 1.00 92.50 118 GLU A N 1
ATOM 913 C CA . GLU A 1 118 ? -4.218 -11.616 15.671 1.00 92.50 118 GLU A CA 1
ATOM 914 C C . GLU A 1 118 ? -5.239 -11.371 14.557 1.00 92.50 118 GLU A C 1
ATOM 916 O O . GLU A 1 118 ? -5.053 -11.812 13.425 1.00 92.50 118 GLU A O 1
ATOM 921 N N . PHE A 1 119 ? -6.321 -10.648 14.854 1.00 96.38 119 PHE A N 1
ATOM 922 C CA . PHE A 1 119 ? -7.333 -10.296 13.864 1.00 96.38 119 PHE A CA 1
ATOM 923 C C . PHE A 1 119 ? -6.954 -9.025 13.114 1.00 96.38 119 PHE A C 1
ATOM 925 O O . PHE A 1 119 ? -7.065 -8.982 11.886 1.00 96.38 119 PHE A O 1
ATOM 932 N N . ALA A 1 120 ? -6.484 -8.009 13.838 1.00 96.56 120 ALA A N 1
ATOM 933 C CA . ALA A 1 120 ? -6.092 -6.722 13.282 1.00 96.56 120 ALA A CA 1
ATOM 934 C C . ALA A 1 120 ? -4.917 -6.850 12.305 1.00 96.56 120 ALA A C 1
ATOM 936 O O . ALA A 1 120 ? -4.976 -6.319 11.194 1.00 96.56 120 ALA A O 1
ATOM 937 N N . GLU A 1 121 ? -3.879 -7.601 12.677 1.00 94.81 121 GLU A N 1
ATOM 938 C CA . GLU A 1 121 ? -2.698 -7.814 11.840 1.00 94.81 121 GLU A CA 1
ATOM 939 C C . GLU A 1 121 ? -3.042 -8.585 10.567 1.00 94.81 121 GLU A C 1
ATOM 941 O O . GLU A 1 121 ? -2.688 -8.148 9.470 1.00 94.81 121 GLU A O 1
ATOM 946 N N . VAL A 1 122 ? -3.781 -9.695 10.684 1.00 96.12 122 VAL A N 1
ATOM 947 C CA . VAL A 1 122 ? -4.181 -10.506 9.525 1.00 96.12 122 VAL A CA 1
ATOM 948 C C . VAL A 1 122 ? -5.089 -9.706 8.595 1.00 96.12 122 VAL A C 1
ATOM 950 O O . VAL A 1 122 ? -4.873 -9.700 7.379 1.00 96.12 122 VAL A O 1
ATOM 953 N N . PHE A 1 123 ? -6.068 -8.981 9.146 1.00 97.38 123 PHE A N 1
ATOM 954 C CA . PHE A 1 123 ? -6.907 -8.076 8.365 1.00 97.38 123 PHE A CA 1
ATOM 955 C C . PHE A 1 123 ? -6.050 -7.060 7.612 1.00 97.38 123 PHE A C 1
ATOM 957 O O . PHE A 1 123 ? -6.164 -6.956 6.391 1.00 97.38 123 PHE A O 1
ATOM 964 N N . PHE A 1 124 ? -5.170 -6.342 8.310 1.00 96.19 124 PHE A N 1
ATOM 965 C CA . PHE A 1 124 ? -4.356 -5.290 7.715 1.00 96.19 124 PHE A CA 1
ATOM 966 C C . PHE A 1 124 ? -3.438 -5.830 6.621 1.00 96.19 124 PHE A C 1
ATOM 968 O O . PHE A 1 124 ? -3.419 -5.281 5.516 1.00 96.19 124 PHE A O 1
ATOM 975 N N . GLN A 1 125 ? -2.740 -6.936 6.884 1.00 92.19 125 GLN A N 1
ATOM 976 C CA . GLN A 1 125 ? -1.859 -7.590 5.920 1.00 92.19 125 GLN A CA 1
ATOM 977 C C . GLN A 1 125 ? -2.616 -8.008 4.661 1.00 92.19 125 GLN A C 1
ATOM 979 O O . GLN A 1 125 ? -2.180 -7.700 3.554 1.00 92.19 125 GLN A O 1
ATOM 984 N N . LEU A 1 126 ? -3.760 -8.683 4.802 1.00 92.56 126 LEU A N 1
ATOM 985 C CA . LEU A 1 126 ? -4.523 -9.176 3.655 1.00 92.56 126 LEU A CA 1
ATOM 986 C C . LEU A 1 126 ? -5.231 -8.047 2.900 1.00 92.56 126 LEU A C 1
ATOM 988 O O . LEU A 1 126 ? -5.267 -8.059 1.668 1.00 92.56 126 LEU A O 1
ATOM 992 N N . PHE A 1 127 ? -5.766 -7.061 3.617 1.00 94.06 127 PHE A N 1
ATOM 993 C CA . PHE A 1 127 ? -6.524 -5.959 3.037 1.00 94.06 127 PHE A CA 1
ATOM 994 C C . PHE A 1 127 ? -5.629 -4.943 2.320 1.00 94.06 127 PHE A C 1
ATOM 996 O O . PHE A 1 127 ? -5.962 -4.482 1.227 1.00 94.06 127 PHE A O 1
ATOM 1003 N N . THR A 1 128 ? -4.458 -4.638 2.884 1.00 92.25 128 THR A N 1
ATOM 1004 C CA . THR A 1 128 ? -3.483 -3.711 2.284 1.00 92.25 128 THR A CA 1
ATOM 1005 C C . THR A 1 128 ? -2.439 -4.405 1.413 1.00 92.25 128 THR A C 1
ATOM 1007 O O . THR A 1 128 ? -1.606 -3.730 0.806 1.00 92.25 128 THR A O 1
ATOM 1010 N N . ARG A 1 129 ? -2.516 -5.736 1.265 1.00 87.88 129 ARG A N 1
ATOM 1011 C CA . ARG A 1 129 ? -1.580 -6.552 0.476 1.00 87.88 129 ARG A CA 1
ATOM 1012 C C . ARG A 1 129 ? -1.268 -5.954 -0.889 1.00 87.88 129 ARG A C 1
ATOM 1014 O O . ARG A 1 129 ? -0.118 -5.964 -1.306 1.00 87.88 129 ARG A O 1
ATOM 1021 N N . TYR A 1 130 ? -2.276 -5.442 -1.593 1.00 82.19 130 TYR A N 1
ATOM 1022 C CA . TYR A 1 130 ? -2.061 -4.824 -2.899 1.00 82.19 130 TYR A CA 1
ATOM 1023 C C . TYR A 1 130 ? -1.160 -3.586 -2.827 1.00 82.19 130 TYR A C 1
ATOM 1025 O O . TYR A 1 130 ? -0.258 -3.448 -3.645 1.00 82.19 130 TYR A O 1
ATOM 1033 N N . VAL A 1 131 ? -1.385 -2.708 -1.846 1.00 82.75 131 VAL A N 1
ATOM 1034 C CA . VAL A 1 131 ? -0.592 -1.485 -1.652 1.00 82.75 131 VAL A CA 1
ATOM 1035 C C . VAL A 1 131 ? 0.867 -1.853 -1.396 1.00 82.75 131 VAL A C 1
ATOM 1037 O O . VAL A 1 131 ? 1.759 -1.297 -2.033 1.00 82.75 131 VAL A O 1
ATOM 1040 N N . PHE A 1 132 ? 1.099 -2.849 -0.538 1.00 85.44 132 PHE A N 1
ATOM 1041 C CA . PHE A 1 132 ? 2.435 -3.376 -0.272 1.00 85.44 132 PHE A CA 1
ATOM 1042 C C . PHE A 1 132 ? 3.076 -3.998 -1.515 1.00 85.44 132 PHE A C 1
ATOM 1044 O O . PHE A 1 132 ? 4.171 -3.601 -1.901 1.00 85.44 132 PHE A O 1
ATOM 1051 N N . LEU A 1 133 ? 2.388 -4.930 -2.183 1.00 87.94 133 LEU A N 1
ATOM 1052 C CA . LEU A 1 133 ? 2.924 -5.619 -3.360 1.00 87.94 133 LEU A CA 1
ATOM 1053 C C . LEU A 1 133 ? 3.215 -4.662 -4.518 1.00 87.94 133 LEU A C 1
ATOM 1055 O O . LEU A 1 133 ? 4.222 -4.836 -5.202 1.00 87.94 133 LEU A O 1
ATOM 1059 N N . LEU A 1 134 ? 2.359 -3.660 -4.739 1.00 87.75 134 LEU A N 1
ATOM 1060 C CA . LEU A 1 134 ? 2.603 -2.624 -5.737 1.00 87.75 134 LEU A CA 1
ATOM 1061 C C . LEU A 1 134 ? 3.810 -1.765 -5.344 1.00 87.75 134 LEU A C 1
ATOM 1063 O O . LEU A 1 134 ? 4.645 -1.494 -6.198 1.00 87.75 134 LEU A O 1
ATOM 1067 N N . GLY A 1 135 ? 3.931 -1.369 -4.074 1.00 90.12 135 GLY A N 1
ATOM 1068 C CA . GLY A 1 135 ? 5.087 -0.617 -3.577 1.00 90.12 135 GLY A CA 1
ATOM 1069 C C . GLY A 1 135 ? 6.405 -1.369 -3.772 1.00 90.12 135 GLY A C 1
ATOM 1070 O O . GLY A 1 135 ? 7.362 -0.815 -4.306 1.00 90.12 135 GLY A O 1
ATOM 1071 N N . GLU A 1 136 ? 6.444 -2.657 -3.432 1.00 92.06 136 GLU A N 1
ATOM 1072 C CA . GLU A 1 136 ? 7.632 -3.476 -3.680 1.00 92.06 136 GLU A CA 1
ATOM 1073 C C . GLU A 1 136 ? 7.917 -3.672 -5.174 1.00 92.06 136 GLU A C 1
ATOM 1075 O O . GLU A 1 136 ? 9.078 -3.715 -5.578 1.00 92.06 136 GLU A O 1
ATOM 1080 N N . ALA A 1 137 ? 6.873 -3.815 -5.997 1.00 93.38 137 ALA A N 1
ATOM 1081 C CA . ALA A 1 137 ? 7.016 -3.948 -7.443 1.00 93.38 137 ALA A CA 1
ATOM 1082 C C . ALA A 1 137 ? 7.604 -2.679 -8.073 1.00 93.38 137 ALA A C 1
ATOM 1084 O O . ALA A 1 137 ? 8.513 -2.758 -8.897 1.00 93.38 137 ALA A O 1
ATOM 1085 N N . LYS A 1 138 ? 7.131 -1.510 -7.632 1.00 94.88 138 LYS A N 1
ATOM 1086 C CA . LYS A 1 138 ? 7.672 -0.199 -8.002 1.00 94.88 138 LYS A CA 1
ATOM 1087 C C . LYS A 1 138 ? 9.161 -0.092 -7.670 1.00 94.88 138 LYS A C 1
ATOM 1089 O O . LYS A 1 138 ? 9.957 0.221 -8.552 1.00 94.88 138 LYS A O 1
ATOM 1094 N N . GLU A 1 139 ? 9.541 -0.433 -6.439 1.00 95.00 139 GLU A N 1
ATOM 1095 C CA . GLU A 1 139 ? 10.942 -0.390 -6.001 1.00 95.00 139 GLU A CA 1
ATOM 1096 C C . GLU A 1 139 ? 11.823 -1.357 -6.802 1.00 95.00 139 GLU A C 1
ATOM 1098 O O . GLU A 1 139 ? 12.899 -0.977 -7.264 1.00 95.00 139 GLU A O 1
ATOM 1103 N N . ARG A 1 140 ? 11.367 -2.599 -7.026 1.00 95.19 140 ARG A N 1
ATOM 1104 C CA . ARG A 1 140 ? 12.117 -3.574 -7.832 1.00 95.19 140 ARG A CA 1
ATOM 1105 C C . ARG A 1 140 ? 12.321 -3.086 -9.259 1.00 95.19 140 ARG A C 1
ATOM 1107 O O . ARG A 1 140 ? 13.455 -3.113 -9.726 1.00 95.19 140 ARG A O 1
ATOM 1114 N N . ILE A 1 141 ? 11.267 -2.613 -9.927 1.00 96.25 141 ILE A N 1
ATOM 1115 C CA . ILE A 1 141 ? 11.362 -2.097 -11.298 1.00 96.25 141 ILE A CA 1
ATOM 1116 C C . ILE A 1 141 ? 12.312 -0.899 -11.365 1.00 96.25 141 ILE A C 1
ATOM 1118 O O . ILE A 1 141 ? 13.202 -0.901 -12.213 1.00 96.25 141 ILE A O 1
ATOM 1122 N N . ARG A 1 142 ? 12.200 0.068 -10.445 1.00 96.19 142 ARG A N 1
ATOM 1123 C CA . ARG A 1 142 ? 13.099 1.230 -10.389 1.00 96.19 142 ARG A CA 1
ATOM 1124 C C . ARG A 1 142 ? 14.556 0.827 -10.192 1.00 96.19 142 ARG A C 1
ATOM 1126 O O . ARG A 1 142 ? 15.430 1.309 -10.905 1.00 96.19 142 ARG A O 1
ATOM 1133 N N . LYS A 1 143 ? 14.837 -0.064 -9.237 1.00 94.44 143 LYS A N 1
ATOM 1134 C CA . LYS A 1 143 ? 16.205 -0.534 -8.960 1.00 94.44 143 LYS A CA 1
ATOM 1135 C C . LYS A 1 143 ? 16.775 -1.347 -10.113 1.00 94.44 143 LYS A C 1
ATOM 1137 O O . LYS A 1 143 ? 17.970 -1.260 -10.400 1.00 94.44 143 LYS A O 1
ATOM 1142 N N . LEU A 1 144 ? 15.928 -2.126 -10.779 1.00 93.12 144 LEU A N 1
ATOM 1143 C CA . LEU A 1 144 ? 16.313 -2.905 -11.941 1.00 93.12 144 LEU A CA 1
ATOM 1144 C C . LEU A 1 144 ? 16.654 -2.004 -13.133 1.00 93.12 144 LEU A C 1
ATOM 1146 O O . LEU A 1 144 ? 17.684 -2.229 -13.764 1.00 93.12 144 LEU A O 1
ATOM 1150 N N . THR A 1 145 ? 15.855 -0.970 -13.418 1.00 92.62 145 THR A N 1
ATOM 1151 C CA . THR A 1 145 ? 16.165 -0.012 -14.489 1.00 92.62 145 THR A CA 1
ATOM 1152 C C . THR A 1 145 ? 17.365 0.866 -14.149 1.00 92.62 145 THR A C 1
ATOM 1154 O O . THR A 1 145 ? 18.245 1.021 -14.992 1.00 92.62 145 THR A O 1
ATOM 1157 N N . GLU A 1 146 ? 17.474 1.360 -12.912 1.00 91.69 146 GLU A N 1
ATOM 1158 C CA . GLU A 1 146 ? 18.650 2.105 -12.439 1.00 91.69 146 GLU A CA 1
ATOM 1159 C C . GLU A 1 146 ? 19.942 1.316 -12.700 1.00 91.69 146 GLU A C 1
ATOM 1161 O O . GLU A 1 146 ? 20.917 1.852 -13.222 1.00 91.69 146 GLU A O 1
ATOM 1166 N N . TRP A 1 147 ? 19.944 0.015 -12.402 1.00 88.81 147 TRP A N 1
ATOM 1167 C CA . TRP A 1 147 ? 21.094 -0.843 -12.674 1.00 88.81 147 TRP A CA 1
ATOM 1168 C C . TRP A 1 147 ? 21.289 -1.162 -14.161 1.00 88.81 147 TRP A C 1
ATOM 1170 O O . TRP A 1 147 ? 22.420 -1.129 -14.648 1.00 88.81 147 TRP A O 1
ATOM 1180 N N . HIS A 1 148 ? 20.216 -1.507 -14.880 1.00 89.00 148 HIS A N 1
ATOM 1181 C CA . HIS A 1 148 ? 20.292 -1.953 -16.274 1.00 89.00 148 HIS A CA 1
ATOM 1182 C C . HIS A 1 148 ? 20.848 -0.858 -17.189 1.00 89.00 148 HIS A C 1
ATOM 1184 O O . HIS A 1 148 ? 21.639 -1.150 -18.081 1.00 89.00 148 HIS A O 1
ATOM 1190 N N . PHE A 1 149 ? 20.434 0.391 -16.971 1.00 84.69 149 PHE A N 1
ATOM 1191 C CA . PHE A 1 149 ? 20.759 1.516 -17.850 1.00 84.69 149 PHE A CA 1
ATOM 1192 C C . PHE A 1 149 ? 22.000 2.301 -17.421 1.00 84.69 149 PHE A C 1
ATOM 1194 O O . PHE A 1 149 ? 22.429 3.210 -18.129 1.00 84.69 149 PHE A O 1
ATOM 1201 N N . LYS A 1 150 ? 22.612 1.935 -16.294 1.00 84.12 150 LYS A N 1
ATOM 1202 C CA . LYS A 1 150 ? 23.907 2.468 -15.880 1.00 84.12 150 LYS A CA 1
ATOM 1203 C C . LYS A 1 150 ? 25.002 1.994 -16.839 1.00 84.12 150 LYS A C 1
ATOM 1205 O O . LYS A 1 150 ? 25.107 0.804 -17.120 1.00 84.12 150 LYS A O 1
ATOM 1210 N N . LYS A 1 151 ? 25.892 2.887 -17.276 1.00 76.25 151 LYS A N 1
ATOM 1211 C CA . LYS A 1 151 ? 27.006 2.590 -18.200 1.00 76.25 151 LYS A CA 1
ATOM 1212 C C . LYS A 1 151 ? 27.951 1.501 -17.688 1.00 76.25 151 LYS A C 1
ATOM 1214 O O . LYS A 1 151 ? 28.503 0.745 -18.482 1.00 76.25 151 LYS A O 1
ATOM 1219 N N . SER A 1 152 ? 28.163 1.442 -16.374 1.00 74.75 152 SER A N 1
ATOM 1220 C CA . SER A 1 152 ? 28.940 0.394 -15.698 1.00 74.75 152 SER A CA 1
ATOM 1221 C C . SER A 1 152 ? 28.075 -0.742 -15.144 1.00 74.75 152 SER A C 1
ATOM 1223 O O . SER A 1 152 ? 28.540 -1.501 -14.302 1.00 74.75 152 SER A O 1
ATOM 1225 N N . GLY A 1 153 ? 26.821 -0.836 -15.578 1.00 81.50 153 GLY A N 1
ATOM 1226 C CA . GLY A 1 153 ? 25.882 -1.891 -15.229 1.00 81.50 153 GLY A CA 1
ATOM 1227 C C . GLY A 1 153 ? 25.354 -2.594 -16.476 1.00 81.50 153 GLY A C 1
ATOM 1228 O O . GLY A 1 153 ? 26.009 -2.645 -17.519 1.00 81.50 153 GLY A O 1
ATOM 1229 N N . GLY A 1 154 ? 24.163 -3.168 -16.351 1.00 83.00 154 GLY A N 1
ATOM 1230 C CA . GLY A 1 154 ? 23.472 -3.772 -17.482 1.00 83.00 154 GLY A CA 1
ATOM 1231 C C . GLY A 1 154 ? 24.095 -5.062 -18.039 1.00 83.00 154 GLY A C 1
ATOM 1232 O O . GLY A 1 154 ? 24.979 -5.672 -17.423 1.00 83.00 154 GLY A O 1
ATOM 1233 N N . PRO A 1 155 ? 23.632 -5.509 -19.222 1.00 78.19 155 PRO A N 1
ATOM 1234 C CA . PRO A 1 155 ? 24.063 -6.772 -19.821 1.00 78.19 155 PRO A CA 1
ATOM 1235 C C . PRO A 1 155 ? 25.558 -6.807 -20.162 1.00 78.19 155 PRO A C 1
ATOM 1237 O O . PRO A 1 155 ? 26.187 -7.859 -20.059 1.00 78.19 155 PRO A O 1
ATOM 1240 N N . SER A 1 156 ? 26.143 -5.660 -20.526 1.00 75.06 156 SER A N 1
ATOM 1241 C CA . SER A 1 156 ? 27.575 -5.530 -20.820 1.00 75.06 156 SER A CA 1
ATOM 1242 C C . SER A 1 156 ? 28.436 -5.748 -19.575 1.00 75.06 156 SER A C 1
ATOM 1244 O O . SER A 1 156 ? 29.433 -6.460 -19.650 1.00 75.06 156 SER A O 1
ATOM 1246 N N . TYR A 1 157 ? 28.038 -5.214 -18.415 1.00 75.12 157 TYR A N 1
ATOM 1247 C CA . TYR A 1 157 ? 28.715 -5.504 -17.150 1.00 75.12 157 TYR A CA 1
ATOM 1248 C C . TYR A 1 157 ? 28.607 -6.986 -16.777 1.00 75.12 157 TYR A C 1
ATOM 1250 O O . TYR A 1 157 ? 29.590 -7.605 -16.372 1.00 75.12 157 TYR A O 1
ATOM 1258 N N . CYS A 1 158 ? 27.426 -7.586 -16.955 1.00 74.06 158 CYS A N 1
ATOM 1259 C CA . CYS A 1 158 ? 27.216 -9.003 -16.664 1.00 74.06 158 CYS A CA 1
ATOM 1260 C C . CYS A 1 158 ? 28.039 -9.937 -17.567 1.00 74.06 158 CYS A C 1
ATOM 1262 O O . CYS A 1 158 ? 28.501 -10.972 -17.084 1.00 74.06 158 CYS A O 1
ATOM 1264 N N . ALA A 1 159 ? 28.261 -9.576 -18.836 1.00 70.50 159 ALA A N 1
ATOM 1265 C CA . ALA A 1 159 ? 29.154 -10.319 -19.726 1.00 70.50 159 ALA A CA 1
ATOM 1266 C C . ALA A 1 159 ? 30.584 -10.367 -19.159 1.00 70.50 159 ALA A C 1
ATOM 1268 O O . ALA A 1 159 ? 31.160 -11.445 -19.016 1.00 70.50 159 ALA A O 1
ATOM 1269 N N . THR A 1 160 ? 31.092 -9.221 -18.701 1.00 73.69 160 THR A N 1
ATOM 1270 C CA . THR A 1 160 ? 32.421 -9.102 -18.086 1.00 73.69 160 THR A CA 1
ATOM 1271 C C . THR A 1 160 ? 32.518 -9.816 -16.733 1.00 73.69 160 THR A C 1
ATOM 1273 O O . THR A 1 160 ? 33.532 -10.449 -16.455 1.00 73.69 160 THR A O 1
ATOM 1276 N N . CYS A 1 161 ? 31.466 -9.780 -15.899 1.00 74.25 161 CYS A N 1
ATOM 1277 C CA . CYS A 1 161 ? 31.417 -10.503 -14.613 1.00 74.25 161 CYS A CA 1
ATOM 1278 C C . CYS A 1 161 ? 31.721 -11.997 -14.780 1.00 74.25 161 CYS A C 1
ATOM 1280 O O . CYS A 1 161 ? 32.452 -12.570 -13.974 1.00 74.25 161 CYS A O 1
ATOM 1282 N N . LYS A 1 162 ? 31.156 -12.621 -15.821 1.00 69.25 162 LYS A N 1
ATOM 1283 C CA . LYS A 1 162 ? 31.331 -14.049 -16.101 1.00 69.25 162 LYS A CA 1
ATOM 1284 C C . LYS A 1 162 ? 32.721 -14.364 -16.655 1.00 69.25 162 LYS A C 1
ATOM 1286 O O . LYS A 1 162 ? 33.274 -15.409 -16.337 1.00 69.25 162 LYS A O 1
ATOM 1291 N N . GLU A 1 163 ? 33.277 -13.472 -17.470 1.00 73.12 163 GLU A N 1
ATOM 1292 C CA . GLU A 1 163 ? 34.635 -13.606 -18.013 1.00 73.12 163 GLU A CA 1
ATOM 1293 C C . GLU A 1 163 ? 35.719 -13.425 -16.940 1.00 73.12 163 GLU A C 1
ATOM 1295 O O . GLU A 1 163 ? 36.789 -14.018 -17.044 1.00 73.12 163 GLU A O 1
ATOM 1300 N N . GLN A 1 164 ? 35.441 -12.623 -15.908 1.00 77.06 164 GLN A N 1
ATOM 1301 C CA . GLN A 1 164 ? 36.389 -12.259 -14.849 1.00 77.06 164 GLN A CA 1
ATOM 1302 C C . GLN A 1 164 ? 36.183 -13.012 -13.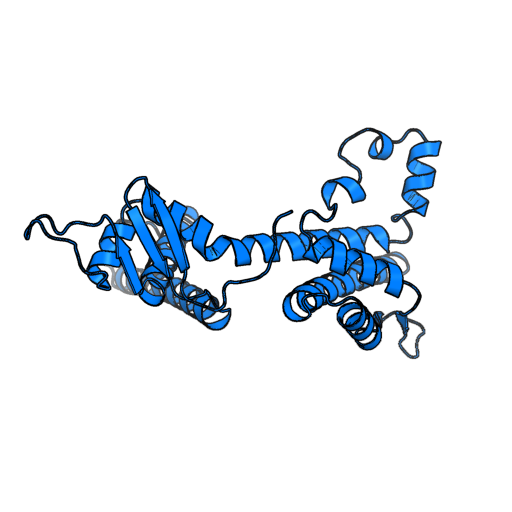525 1.00 77.06 164 GLN A C 1
ATOM 1304 O O . GLN A 1 164 ? 36.816 -12.660 -12.532 1.00 77.06 164 GLN A O 1
ATOM 1309 N N . ASP A 1 165 ? 35.309 -14.021 -13.495 1.00 73.50 165 ASP A N 1
ATOM 1310 C CA . ASP A 1 165 ? 35.023 -14.847 -12.311 1.00 73.50 165 ASP A CA 1
ATOM 1311 C C . ASP A 1 165 ? 34.636 -14.025 -11.055 1.00 73.50 165 ASP A C 1
ATOM 1313 O O . ASP A 1 165 ? 34.983 -14.350 -9.920 1.00 73.50 165 ASP A O 1
ATOM 1317 N N . LEU A 1 166 ? 33.938 -12.899 -11.251 1.00 73.12 166 LEU A N 1
ATOM 1318 C CA . LEU A 1 166 ? 33.607 -11.971 -10.165 1.00 73.12 166 LEU A CA 1
ATOM 1319 C C . LEU A 1 166 ? 32.462 -12.508 -9.277 1.00 73.12 166 LEU A C 1
ATOM 1321 O O . LEU A 1 166 ? 31.565 -13.185 -9.783 1.00 73.12 166 LEU A O 1
ATOM 1325 N N . PRO A 1 167 ? 32.377 -12.123 -7.982 1.00 66.56 167 PRO A N 1
ATOM 1326 C CA . PRO A 1 167 ? 31.330 -12.601 -7.060 1.00 66.56 167 PRO A CA 1
ATOM 1327 C C . PRO A 1 167 ? 29.883 -12.380 -7.546 1.00 66.56 167 PRO A C 1
ATOM 1329 O O . PRO A 1 167 ? 28.991 -13.173 -7.245 1.00 66.56 167 PRO A O 1
ATOM 1332 N N . CYS A 1 168 ? 29.651 -11.345 -8.367 1.00 70.38 168 CYS A N 1
ATOM 1333 C CA . CYS A 1 168 ? 28.376 -11.081 -9.056 1.00 70.38 168 CYS A CA 1
ATOM 1334 C C . CYS A 1 168 ? 27.884 -12.233 -9.952 1.00 70.38 168 CYS A C 1
ATOM 1336 O O . CYS A 1 168 ? 26.700 -12.251 -10.287 1.00 70.38 168 CYS A O 1
ATOM 1338 N N . ALA A 1 169 ? 28.764 -13.145 -10.384 1.00 64.88 169 ALA A N 1
ATOM 1339 C CA . ALA A 1 169 ? 28.446 -14.232 -11.309 1.00 64.88 169 ALA A CA 1
ATOM 1340 C C . ALA A 1 169 ? 27.990 -15.533 -10.619 1.00 64.88 169 ALA A C 1
ATOM 1342 O O . ALA A 1 169 ? 27.375 -16.370 -11.280 1.00 64.88 169 ALA A O 1
ATOM 1343 N N . PHE A 1 170 ? 28.247 -15.700 -9.315 1.00 61.56 170 PHE A N 1
ATOM 1344 C CA . PHE A 1 170 ? 28.036 -16.980 -8.615 1.00 61.56 170 PHE A CA 1
ATOM 1345 C C . PHE A 1 170 ? 27.223 -16.873 -7.325 1.00 61.56 170 PHE A C 1
ATOM 1347 O O . PHE A 1 170 ? 26.652 -17.868 -6.882 1.00 61.56 170 PHE A O 1
ATOM 1354 N N . GLU A 1 171 ? 27.122 -15.682 -6.739 1.00 62.47 171 GLU A N 1
ATOM 1355 C CA . GLU A 1 171 ? 26.313 -15.439 -5.547 1.00 62.47 171 GLU A CA 1
ATOM 1356 C C . GLU A 1 171 ? 25.034 -14.659 -5.896 1.00 62.47 171 GLU A C 1
ATOM 1358 O O . GLU A 1 171 ? 24.957 -13.998 -6.933 1.00 62.47 171 GLU A O 1
ATOM 1363 N N . ASN A 1 172 ? 24.042 -14.663 -4.993 1.00 61.28 172 ASN A N 1
ATOM 1364 C CA . ASN A 1 172 ? 22.788 -13.877 -5.060 1.00 61.28 172 ASN A CA 1
ATOM 1365 C C . ASN A 1 172 ? 23.014 -12.338 -5.003 1.00 61.28 172 ASN A C 1
ATOM 1367 O O . ASN A 1 172 ? 22.161 -11.569 -4.556 1.00 61.28 172 ASN A O 1
ATOM 1371 N N . LEU A 1 173 ? 24.191 -11.881 -5.424 1.00 73.56 173 LEU A N 1
ATOM 1372 C CA . LEU A 1 173 ? 24.646 -10.499 -5.480 1.00 73.56 173 LEU A CA 1
ATOM 1373 C C . LEU A 1 173 ? 24.289 -9.824 -6.809 1.00 73.56 173 LEU A C 1
ATOM 1375 O O . LEU A 1 173 ? 24.369 -8.601 -6.907 1.00 73.56 173 LEU A O 1
ATOM 1379 N N . CYS A 1 174 ? 23.888 -10.591 -7.828 1.00 78.88 174 CYS A N 1
ATOM 1380 C CA . CYS A 1 174 ? 23.504 -10.039 -9.121 1.00 78.88 174 CYS A CA 1
ATOM 1381 C C . CYS A 1 174 ? 22.222 -9.189 -8.994 1.00 78.88 174 CYS A C 1
ATOM 1383 O O . CYS A 1 174 ? 21.172 -9.722 -8.613 1.00 78.88 174 CYS A O 1
ATOM 1385 N N . PRO A 1 175 ? 22.231 -7.893 -9.369 1.00 84.62 175 PRO A N 1
ATOM 1386 C CA . PRO A 1 175 ? 21.027 -7.064 -9.306 1.00 84.62 175 PRO A CA 1
ATOM 1387 C C . PRO A 1 175 ? 19.870 -7.584 -10.176 1.00 84.62 175 PRO A C 1
ATOM 1389 O O . PRO A 1 175 ? 18.716 -7.438 -9.777 1.00 84.62 175 PRO A O 1
ATOM 1392 N N . TYR A 1 176 ? 20.157 -8.269 -11.294 1.00 86.50 176 TYR A N 1
ATOM 1393 C CA . TYR A 1 176 ? 19.131 -8.945 -12.103 1.00 86.50 176 TYR A CA 1
ATOM 1394 C C . TYR A 1 176 ? 18.437 -10.093 -11.369 1.00 86.50 176 TYR A C 1
ATOM 1396 O O . TYR A 1 176 ? 17.289 -10.385 -11.675 1.00 86.50 176 TYR A O 1
ATOM 1404 N N . GLN A 1 177 ? 19.100 -10.737 -10.405 1.00 85.06 177 GLN A N 1
ATOM 1405 C CA . GLN A 1 177 ? 18.484 -11.763 -9.559 1.00 85.06 177 GLN A CA 1
ATOM 1406 C C . GLN A 1 177 ? 17.757 -11.123 -8.376 1.00 85.06 177 GLN A C 1
ATOM 1408 O O . GLN A 1 177 ? 16.597 -11.437 -8.105 1.00 85.06 177 GLN A O 1
ATOM 1413 N N . LYS A 1 178 ? 18.415 -10.177 -7.694 1.00 87.12 178 LYS A N 1
ATOM 1414 C CA . LYS A 1 178 ? 17.869 -9.498 -6.512 1.00 87.12 178 LYS A CA 1
ATOM 1415 C C . LYS A 1 178 ? 16.550 -8.781 -6.817 1.00 87.12 178 LYS A C 1
ATOM 1417 O O . LYS A 1 178 ? 15.589 -8.908 -6.051 1.00 87.12 178 LYS A O 1
ATOM 1422 N N . TYR A 1 179 ? 16.505 -8.063 -7.938 1.00 91.25 179 TYR A N 1
ATOM 1423 C CA . TYR A 1 179 ? 15.367 -7.246 -8.364 1.00 91.25 179 TYR A CA 1
ATOM 1424 C C . TYR A 1 179 ? 14.594 -7.856 -9.541 1.00 91.25 179 TYR A C 1
ATOM 1426 O O . TYR A 1 179 ? 13.826 -7.150 -10.189 1.00 91.25 179 TYR A O 1
ATOM 1434 N N . ALA A 1 180 ? 14.767 -9.158 -9.811 1.00 90.19 180 ALA A N 1
ATOM 1435 C CA . ALA A 1 180 ? 14.027 -9.860 -10.858 1.00 90.19 180 ALA A CA 1
ATOM 1436 C C . ALA A 1 180 ? 12.507 -9.631 -10.716 1.00 90.19 180 ALA A C 1
ATOM 1438 O O . ALA A 1 180 ? 11.990 -9.784 -9.600 1.00 90.19 180 ALA A O 1
ATOM 1439 N N . PRO A 1 181 ? 11.778 -9.334 -11.810 1.00 92.81 181 PRO A N 1
ATOM 1440 C CA . PRO A 1 181 ? 10.319 -9.258 -11.806 1.00 92.81 181 PRO A CA 1
ATOM 1441 C C . PRO A 1 181 ? 9.678 -10.542 -11.257 1.00 92.81 181 PRO A C 1
ATOM 1443 O O . PRO A 1 181 ? 9.947 -11.639 -11.753 1.00 92.81 181 PRO A O 1
ATOM 1446 N N . ARG A 1 182 ? 8.813 -10.422 -10.240 1.00 91.19 182 ARG A N 1
ATOM 1447 C CA . ARG A 1 182 ? 8.201 -11.580 -9.547 1.00 91.19 182 ARG A CA 1
ATOM 1448 C C . ARG A 1 182 ? 6.718 -11.747 -9.868 1.00 91.19 182 ARG A C 1
ATOM 1450 O O . ARG A 1 182 ? 6.179 -12.851 -9.782 1.00 91.19 182 ARG A O 1
ATOM 1457 N N . LEU A 1 183 ? 6.053 -10.648 -10.206 1.00 91.06 183 LEU A N 1
ATOM 1458 C CA . LEU A 1 183 ? 4.631 -10.572 -10.526 1.00 91.06 183 LEU A CA 1
ATOM 1459 C C . LEU A 1 183 ? 4.417 -10.462 -12.040 1.00 91.06 183 LEU A C 1
ATOM 1461 O O . LEU A 1 183 ? 5.285 -9.969 -12.759 1.00 91.06 183 LEU A O 1
ATOM 1465 N N . VAL A 1 184 ? 3.230 -10.866 -12.513 1.00 91.38 184 VAL A N 1
ATOM 1466 C CA . VAL A 1 184 ? 2.865 -10.796 -13.946 1.00 91.38 184 VAL A CA 1
ATOM 1467 C C . VAL A 1 184 ? 3.074 -9.374 -14.470 1.00 91.38 184 VAL A C 1
ATOM 1469 O O . VAL A 1 184 ? 3.704 -9.164 -15.499 1.00 91.38 184 VAL A O 1
ATOM 1472 N N . GLN A 1 185 ? 2.562 -8.387 -13.737 1.00 93.38 185 GLN A N 1
ATOM 1473 C CA . GLN A 1 185 ? 2.597 -6.990 -14.153 1.00 93.38 185 GLN A CA 1
ATOM 1474 C C . GLN A 1 185 ? 4.013 -6.402 -14.130 1.00 93.38 185 GLN A C 1
ATOM 1476 O O . GLN A 1 185 ? 4.314 -5.530 -14.938 1.00 93.38 185 GLN A O 1
ATOM 1481 N N . GLU A 1 186 ? 4.901 -6.898 -13.262 1.00 93.75 186 GLU A N 1
ATOM 1482 C CA . GLU A 1 186 ? 6.316 -6.510 -13.296 1.00 93.75 186 GLU A CA 1
ATOM 1483 C C . GLU A 1 186 ? 7.003 -7.044 -14.548 1.00 93.75 186 GLU A C 1
ATOM 1485 O O . GLU A 1 186 ? 7.752 -6.313 -15.183 1.00 93.75 186 GLU A O 1
ATOM 1490 N N . GLN A 1 187 ? 6.728 -8.296 -14.926 1.00 93.75 187 GLN A N 1
ATOM 1491 C CA . GLN A 1 187 ? 7.270 -8.883 -16.155 1.00 93.75 187 GLN A CA 1
ATOM 1492 C C . GLN A 1 187 ? 6.782 -8.106 -17.381 1.00 93.75 187 GLN A C 1
ATOM 1494 O O . GLN A 1 187 ? 7.581 -7.712 -18.221 1.00 93.75 187 GLN A O 1
ATOM 1499 N N . GLN A 1 188 ? 5.487 -7.790 -17.423 1.00 95.00 188 GLN A N 1
ATOM 1500 C CA . GLN A 1 188 ? 4.881 -6.975 -18.478 1.00 95.00 188 GLN A CA 1
ATOM 1501 C C . GLN A 1 188 ? 5.517 -5.583 -18.586 1.00 95.00 188 GLN A C 1
ATOM 1503 O O . GLN A 1 188 ? 5.849 -5.140 -19.685 1.00 95.00 188 GLN A O 1
ATOM 1508 N N . ALA A 1 189 ? 5.701 -4.890 -17.456 1.00 95.50 189 ALA A N 1
ATOM 1509 C CA . ALA A 1 189 ? 6.356 -3.586 -17.432 1.00 95.50 189 ALA A CA 1
ATOM 1510 C C . ALA A 1 189 ? 7.828 -3.686 -17.862 1.00 95.50 189 ALA A C 1
ATOM 1512 O O . ALA A 1 189 ? 8.293 -2.862 -18.647 1.00 95.50 189 ALA A O 1
ATOM 1513 N N . TRP A 1 190 ? 8.540 -4.714 -17.395 1.00 94.94 190 TRP A N 1
ATOM 1514 C CA . TRP A 1 190 ? 9.936 -4.966 -17.741 1.00 94.94 190 TRP A CA 1
ATOM 1515 C C . TRP A 1 190 ? 10.134 -5.191 -19.244 1.00 94.94 190 TRP A C 1
ATOM 1517 O O . TRP A 1 190 ? 10.967 -4.527 -19.854 1.00 94.94 190 TRP A O 1
ATOM 1527 N N . GLU A 1 191 ? 9.309 -6.033 -19.869 1.00 92.62 191 GLU A N 1
ATOM 1528 C CA . GLU A 1 191 ? 9.358 -6.269 -21.317 1.00 92.62 191 GLU A CA 1
ATOM 1529 C C . GLU A 1 191 ? 9.167 -4.983 -22.135 1.00 92.62 191 GLU A C 1
ATOM 1531 O O . GLU A 1 191 ? 9.790 -4.804 -23.185 1.00 92.62 191 GLU A O 1
ATOM 1536 N N . ILE A 1 192 ? 8.286 -4.085 -21.677 1.00 93.69 192 ILE A N 1
ATOM 1537 C CA . ILE A 1 192 ? 8.076 -2.792 -22.333 1.00 93.69 192 ILE A CA 1
ATOM 1538 C C . ILE A 1 192 ? 9.318 -1.919 -22.168 1.00 93.69 192 ILE A C 1
ATOM 1540 O O . ILE A 1 192 ? 9.807 -1.386 -23.163 1.00 93.69 192 ILE A O 1
ATOM 1544 N N . LEU A 1 193 ? 9.856 -1.807 -20.952 1.00 92.56 193 LEU A N 1
ATOM 1545 C CA . LEU A 1 193 ? 11.049 -1.005 -20.661 1.00 92.56 193 LEU A CA 1
ATOM 1546 C C . LEU A 1 193 ? 12.255 -1.453 -21.497 1.00 92.56 193 LEU A C 1
ATOM 1548 O O . LEU A 1 193 ? 12.942 -0.606 -22.067 1.00 92.56 193 LEU A O 1
ATOM 1552 N N . GLU A 1 194 ? 12.466 -2.762 -21.652 1.00 87.94 194 GLU A N 1
ATOM 1553 C CA . GLU A 1 194 ? 13.512 -3.297 -22.531 1.00 87.94 194 GLU A CA 1
ATOM 1554 C C . GLU A 1 194 ? 13.262 -2.942 -24.005 1.00 87.94 194 GLU A C 1
ATOM 1556 O O . GLU A 1 194 ? 14.188 -2.558 -24.724 1.00 87.94 194 GLU A O 1
ATOM 1561 N N . SER A 1 195 ? 12.008 -2.989 -24.465 1.00 84.38 195 SER A N 1
ATOM 1562 C CA . SER A 1 195 ? 11.662 -2.615 -25.844 1.00 84.38 195 SER A CA 1
ATOM 1563 C C . SER A 1 195 ? 11.788 -1.108 -26.126 1.00 84.38 195 SER A C 1
ATOM 1565 O O . SER A 1 195 ? 12.101 -0.710 -27.250 1.00 84.38 195 SER A O 1
ATOM 1567 N N . CYS A 1 196 ? 11.610 -0.265 -25.104 1.00 80.19 196 CYS A N 1
ATOM 1568 C CA . CYS A 1 196 ? 11.691 1.194 -25.196 1.00 80.19 196 CYS A CA 1
ATOM 1569 C C . CYS A 1 196 ? 13.122 1.746 -25.064 1.00 80.19 196 CYS A C 1
ATOM 1571 O O . CYS A 1 196 ? 13.310 2.956 -25.169 1.00 80.19 196 CYS A O 1
ATOM 1573 N N . THR A 1 197 ? 14.138 0.889 -24.909 1.00 70.00 197 THR A N 1
ATOM 1574 C CA . THR A 1 197 ? 15.570 1.266 -24.906 1.00 70.00 197 THR A CA 1
ATOM 1575 C C . THR A 1 197 ? 15.984 2.095 -26.131 1.00 70.00 197 THR A C 1
ATOM 1577 O O . THR A 1 197 ? 16.848 2.962 -26.031 1.00 70.00 197 THR A O 1
ATOM 1580 N N . SER A 1 198 ? 15.348 1.860 -27.283 1.00 70.38 198 SER A N 1
ATOM 1581 C CA . SER A 1 198 ? 15.578 2.597 -28.537 1.00 70.38 198 SER A CA 1
ATOM 1582 C C . SER A 1 198 ? 14.686 3.834 -28.716 1.00 70.38 198 SER A C 1
ATOM 1584 O O . SER A 1 198 ? 14.850 4.573 -29.683 1.00 70.38 198 SER A O 1
ATOM 1586 N N . GLN A 1 199 ? 13.751 4.070 -27.794 1.00 77.44 199 GLN A N 1
ATOM 1587 C CA . GLN A 1 199 ? 12.713 5.102 -27.866 1.00 77.44 199 GLN A CA 1
ATOM 1588 C C . GLN A 1 199 ? 12.894 6.117 -26.730 1.00 77.44 199 GLN A C 1
ATOM 1590 O O . GLN A 1 199 ? 11.993 6.357 -25.923 1.00 77.44 199 GLN A O 1
ATOM 1595 N N . LEU A 1 200 ? 14.099 6.682 -26.628 1.00 81.88 200 LEU A N 1
ATOM 1596 C CA . LEU A 1 200 ? 14.424 7.698 -25.630 1.00 81.88 200 LEU A CA 1
ATOM 1597 C C . LEU A 1 200 ? 14.072 9.093 -26.141 1.00 81.88 200 LEU A C 1
ATOM 1599 O O . LEU A 1 200 ? 14.363 9.454 -27.282 1.00 81.88 200 LEU A O 1
ATOM 1603 N N . ARG A 1 201 ? 13.494 9.909 -25.262 1.00 85.06 201 ARG A N 1
ATOM 1604 C CA . ARG A 1 201 ? 13.258 11.328 -25.525 1.00 85.06 201 ARG A CA 1
ATOM 1605 C C . ARG A 1 201 ? 14.495 12.127 -25.142 1.00 85.06 201 ARG A C 1
ATOM 1607 O O . ARG A 1 201 ? 15.029 11.963 -24.044 1.00 85.06 201 ARG A O 1
ATOM 1614 N N . LEU A 1 202 ? 14.918 13.018 -26.036 1.00 85.00 202 LEU A N 1
ATOM 1615 C CA . LEU A 1 202 ? 16.089 13.874 -25.857 1.00 85.00 202 LEU A CA 1
ATOM 1616 C C . LEU A 1 202 ? 15.676 15.348 -25.750 1.00 85.00 202 LEU A C 1
ATOM 1618 O O . LEU A 1 202 ? 14.826 15.823 -26.501 1.00 85.00 202 LEU A O 1
ATOM 1622 N N . ALA A 1 203 ? 16.300 16.082 -24.833 1.00 85.00 203 ALA A N 1
ATOM 1623 C CA . ALA A 1 203 ? 16.275 17.540 -24.815 1.00 85.00 203 ALA A CA 1
ATOM 1624 C C . ALA A 1 203 ? 17.080 18.114 -26.001 1.00 85.00 203 ALA A C 1
ATOM 1626 O O . ALA A 1 203 ? 17.926 17.411 -26.557 1.00 85.00 203 ALA A O 1
ATOM 1627 N N . PRO A 1 204 ? 16.927 19.410 -26.342 1.00 83.31 204 PRO A N 1
ATOM 1628 C CA .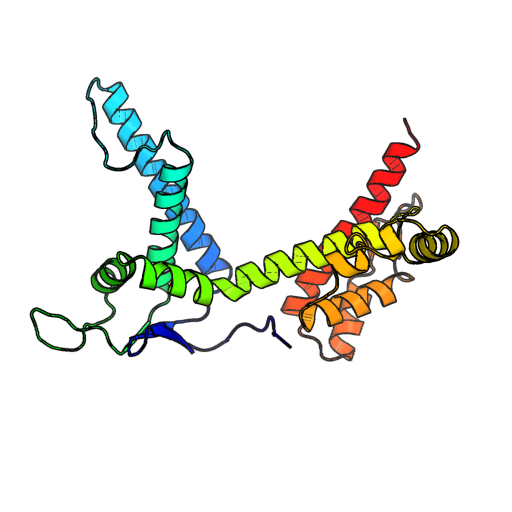 PRO A 1 204 ? 17.757 20.065 -27.361 1.00 83.31 204 PRO A CA 1
ATOM 1629 C C . PRO A 1 204 ? 19.269 19.972 -27.100 1.00 83.31 204 PRO A C 1
ATOM 1631 O O . PRO A 1 204 ? 20.061 20.025 -28.033 1.00 83.31 204 PRO A O 1
ATOM 1634 N N . SER A 1 205 ? 19.674 19.801 -25.838 1.00 83.31 205 SER A N 1
ATOM 1635 C CA . SER A 1 205 ? 21.065 19.564 -25.433 1.00 83.31 205 SER A CA 1
ATOM 1636 C C . SER A 1 205 ? 21.574 18.144 -25.725 1.00 83.31 205 SER A C 1
ATOM 1638 O O . SER A 1 205 ? 22.731 17.850 -25.444 1.00 83.31 205 SER A O 1
ATOM 1640 N N . GLY A 1 206 ? 20.724 17.245 -26.233 1.00 80.25 206 GLY A N 1
ATOM 1641 C CA . GLY A 1 206 ? 21.026 15.823 -26.421 1.00 80.25 206 GLY A CA 1
ATOM 1642 C C . GLY A 1 206 ? 20.896 14.975 -25.150 1.00 80.25 206 GLY A C 1
ATOM 1643 O O . GLY A 1 206 ? 21.113 13.768 -25.204 1.00 80.25 206 GLY A O 1
ATOM 1644 N N . ARG A 1 207 ? 20.526 15.576 -24.010 1.00 82.31 207 ARG A N 1
ATOM 1645 C CA . ARG A 1 207 ? 20.302 14.866 -22.742 1.00 82.31 207 ARG A CA 1
ATOM 1646 C C . ARG A 1 207 ? 19.019 14.039 -22.790 1.00 82.31 207 ARG A C 1
ATOM 1648 O O . ARG A 1 207 ? 17.985 14.541 -23.224 1.00 82.31 207 ARG A O 1
ATOM 1655 N N . VAL A 1 208 ? 19.057 12.815 -22.270 1.00 83.25 208 VAL A N 1
ATOM 1656 C CA . VAL A 1 208 ? 17.858 11.982 -22.103 1.00 83.25 208 VAL A CA 1
ATOM 1657 C C . VAL A 1 208 ? 16.952 12.588 -21.030 1.00 83.25 208 VAL A C 1
ATOM 1659 O O . VAL A 1 208 ? 17.387 12.869 -19.915 1.00 83.25 208 VAL A O 1
ATOM 1662 N N . VAL A 1 209 ? 15.684 12.789 -21.377 1.00 86.31 209 VAL A N 1
ATOM 1663 C CA . VAL A 1 209 ? 14.647 13.331 -20.480 1.00 86.31 209 VAL A CA 1
ATOM 1664 C C . VAL A 1 209 ? 13.567 12.313 -20.133 1.00 86.31 209 VAL A C 1
ATOM 1666 O O . VAL A 1 209 ? 12.665 12.623 -19.361 1.00 86.31 209 VAL A O 1
ATOM 1669 N N . GLY A 1 210 ? 13.667 11.101 -20.677 1.00 87.44 210 GLY A N 1
ATOM 1670 C CA . GLY A 1 210 ? 12.793 9.987 -20.341 1.00 87.44 210 GLY A CA 1
ATOM 1671 C C . GLY A 1 210 ? 12.629 9.011 -21.497 1.00 87.44 210 GLY A C 1
ATOM 1672 O O . GLY A 1 210 ? 13.271 9.147 -22.541 1.00 87.44 210 GLY A O 1
ATOM 1673 N N . ILE A 1 211 ? 11.729 8.053 -21.320 1.00 90.44 21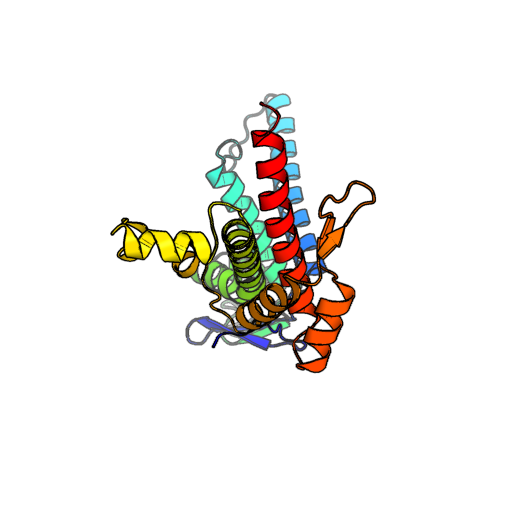1 ILE A N 1
ATOM 1674 C CA . ILE A 1 211 ? 11.277 7.165 -22.393 1.00 90.44 211 ILE A CA 1
ATOM 1675 C C . ILE A 1 211 ? 10.117 7.824 -23.145 1.00 90.44 211 ILE A C 1
ATOM 1677 O O . ILE A 1 211 ? 9.464 8.747 -22.644 1.00 90.44 211 ILE A O 1
ATOM 1681 N N . ASP A 1 212 ? 9.832 7.366 -24.360 1.00 90.50 212 ASP A N 1
ATOM 1682 C CA . ASP A 1 212 ? 8.563 7.677 -25.011 1.00 90.50 212 ASP A CA 1
ATOM 1683 C C . ASP A 1 212 ? 7.427 6.900 -24.327 1.00 90.50 212 ASP A C 1
ATOM 1685 O O . ASP A 1 212 ? 7.102 5.761 -24.672 1.00 90.50 212 ASP A O 1
ATOM 1689 N N . MET A 1 213 ? 6.820 7.538 -23.325 1.00 92.12 213 MET A N 1
ATOM 1690 C CA . MET A 1 213 ? 5.695 6.972 -22.585 1.00 92.12 213 MET A CA 1
ATOM 1691 C C . MET A 1 213 ? 4.477 6.721 -23.488 1.00 92.12 213 MET A C 1
ATOM 1693 O O . MET A 1 213 ? 3.718 5.791 -23.239 1.00 92.12 213 MET A O 1
ATOM 1697 N N . GLY A 1 214 ? 4.287 7.506 -24.555 1.00 91.50 214 GLY A N 1
ATOM 1698 C CA . GLY A 1 214 ? 3.191 7.291 -25.501 1.00 91.50 214 GLY A CA 1
ATOM 1699 C C . GLY A 1 214 ? 3.357 5.967 -26.244 1.00 91.50 214 GLY A C 1
ATOM 1700 O O . GLY A 1 214 ? 2.443 5.142 -26.255 1.00 91.50 214 GLY A O 1
ATOM 1701 N N . ALA A 1 215 ? 4.554 5.725 -26.783 1.00 91.31 215 ALA A N 1
ATOM 1702 C CA . ALA A 1 215 ? 4.891 4.457 -27.426 1.00 91.31 215 ALA A CA 1
ATOM 1703 C C . ALA A 1 215 ? 4.791 3.273 -26.448 1.00 91.31 215 ALA A C 1
ATOM 1705 O O . ALA A 1 215 ? 4.211 2.241 -26.786 1.00 91.31 215 ALA A O 1
ATOM 1706 N N . ALA A 1 216 ? 5.292 3.433 -25.219 1.00 93.38 216 ALA A N 1
ATOM 1707 C CA . ALA A 1 216 ? 5.222 2.403 -24.182 1.00 93.38 216 ALA A CA 1
ATOM 1708 C C . ALA A 1 216 ? 3.772 1.993 -23.857 1.00 93.38 216 ALA A C 1
ATOM 1710 O O . ALA A 1 216 ? 3.466 0.801 -23.757 1.00 93.38 216 ALA A O 1
ATOM 1711 N N . LEU A 1 217 ? 2.860 2.966 -23.743 1.00 94.31 217 LEU A N 1
ATOM 1712 C CA . LEU A 1 217 ? 1.443 2.714 -23.466 1.00 94.31 217 LEU A CA 1
ATOM 1713 C C . LEU A 1 217 ? 0.710 2.076 -24.651 1.00 94.31 217 LEU A C 1
ATOM 1715 O O . LEU A 1 217 ? -0.131 1.201 -24.438 1.00 94.31 217 LEU A O 1
ATOM 1719 N N . GLU A 1 218 ? 1.041 2.443 -25.890 1.00 94.19 218 GLU A N 1
ATOM 1720 C CA . GLU A 1 218 ? 0.478 1.777 -27.071 1.00 94.19 218 GLU A CA 1
ATOM 1721 C C . GLU A 1 218 ? 0.964 0.324 -27.193 1.00 94.19 218 GLU A C 1
ATOM 1723 O O . GLU A 1 218 ? 0.163 -0.559 -27.504 1.00 94.19 218 GLU A O 1
ATOM 1728 N N . ILE A 1 219 ? 2.225 0.027 -26.850 1.00 92.75 219 ILE A N 1
ATOM 1729 C CA . ILE A 1 219 ? 2.724 -1.358 -26.761 1.00 92.75 219 ILE A CA 1
ATOM 1730 C C . ILE A 1 219 ? 1.959 -2.132 -25.680 1.00 92.75 219 ILE A C 1
ATOM 1732 O O . ILE A 1 219 ? 1.485 -3.241 -25.939 1.00 92.75 219 ILE A O 1
ATOM 1736 N N . ALA A 1 220 ? 1.798 -1.551 -24.486 1.00 94.12 220 ALA A N 1
ATOM 1737 C CA . ALA A 1 220 ? 1.057 -2.172 -23.388 1.00 94.12 220 ALA A CA 1
ATOM 1738 C C . ALA A 1 220 ? -0.388 -2.501 -23.793 1.00 94.12 220 ALA A C 1
ATOM 1740 O O . ALA A 1 220 ? -0.877 -3.609 -23.563 1.00 94.12 220 ALA A O 1
ATOM 1741 N N . LYS A 1 221 ? -1.052 -1.551 -24.458 1.00 95.00 221 LYS A N 1
ATOM 1742 C CA . LYS A 1 221 ? -2.418 -1.696 -24.961 1.00 95.00 221 LYS A CA 1
ATOM 1743 C C . LYS A 1 221 ? -2.513 -2.768 -26.043 1.00 95.00 221 LYS A C 1
ATOM 1745 O O . LYS A 1 221 ? -3.397 -3.618 -25.968 1.00 95.00 221 LYS A O 1
ATOM 1750 N N . ALA A 1 222 ? -1.598 -2.768 -27.012 1.00 94.56 222 ALA A N 1
ATOM 1751 C CA . ALA A 1 222 ? -1.560 -3.759 -28.086 1.00 94.56 222 ALA A CA 1
ATOM 1752 C C . ALA A 1 222 ? -1.351 -5.190 -27.561 1.00 94.56 222 ALA A C 1
ATOM 1754 O O . ALA A 1 222 ? -1.885 -6.139 -28.132 1.00 94.56 222 ALA A O 1
ATOM 1755 N N . ARG A 1 223 ? -0.617 -5.349 -26.451 1.00 93.50 223 ARG A N 1
ATOM 1756 C CA . ARG A 1 223 ? -0.401 -6.642 -25.778 1.00 93.50 223 ARG A CA 1
ATOM 1757 C C . ARG A 1 223 ? -1.506 -7.024 -24.784 1.00 93.50 223 ARG A C 1
ATOM 1759 O O . ARG A 1 223 ? -1.440 -8.098 -24.191 1.00 93.50 223 ARG A O 1
ATOM 1766 N N . GLY A 1 224 ? -2.522 -6.177 -24.599 1.00 92.62 224 GLY A N 1
ATOM 1767 C CA . GLY A 1 224 ? -3.638 -6.435 -23.684 1.00 92.62 224 GLY A CA 1
ATOM 1768 C C . GLY A 1 224 ? -3.251 -6.387 -22.203 1.00 92.62 224 GLY A C 1
ATOM 1769 O O . GLY A 1 224 ? -3.853 -7.087 -21.388 1.00 92.62 224 GLY A O 1
ATOM 1770 N N . PHE A 1 225 ? -2.231 -5.605 -21.847 1.00 93.75 225 PHE A N 1
ATOM 1771 C CA . PHE A 1 225 ? -1.789 -5.470 -20.462 1.00 93.75 225 PHE A CA 1
ATOM 1772 C C . PHE A 1 225 ? -2.714 -4.554 -19.653 1.00 93.75 225 PHE A C 1
ATOM 1774 O O . PHE A 1 225 ? -3.433 -3.714 -20.198 1.00 93.75 225 PHE A O 1
ATOM 1781 N N . ASP A 1 226 ? -2.686 -4.714 -18.328 1.00 90.00 226 ASP A N 1
ATOM 1782 C CA . ASP A 1 226 ? -3.434 -3.851 -17.414 1.00 90.00 226 ASP A CA 1
ATOM 1783 C C . ASP A 1 226 ? -2.785 -2.461 -17.373 1.00 90.00 226 ASP A C 1
ATOM 1785 O O . ASP A 1 226 ? -1.765 -2.255 -16.712 1.00 90.00 226 ASP A O 1
ATOM 1789 N N . LEU A 1 227 ? -3.360 -1.519 -18.126 1.00 91.69 227 LEU A N 1
ATOM 1790 C CA . LEU A 1 227 ? -2.789 -0.187 -18.305 1.00 91.69 227 LEU A CA 1
ATOM 1791 C C . LEU A 1 227 ? -2.675 0.588 -16.995 1.00 91.69 227 LEU A C 1
ATOM 1793 O O . LEU A 1 227 ? -1.726 1.350 -16.850 1.00 91.69 227 LEU A O 1
ATOM 1797 N N . GLU A 1 228 ? -3.592 0.405 -16.045 1.00 88.50 228 GLU A N 1
ATOM 1798 C CA . GLU A 1 228 ? -3.548 1.140 -14.778 1.00 88.50 228 GLU A CA 1
ATOM 1799 C C . GLU A 1 228 ? -2.289 0.764 -13.991 1.00 88.50 228 GLU A C 1
ATOM 1801 O O . GLU A 1 228 ? -1.513 1.628 -13.585 1.00 88.50 228 GLU A O 1
ATOM 1806 N N . ILE A 1 229 ? -2.031 -0.537 -13.861 1.00 89.62 229 ILE A N 1
ATOM 1807 C CA . ILE A 1 229 ? -0.894 -1.049 -13.093 1.00 89.62 229 ILE A CA 1
ATOM 1808 C C . ILE A 1 229 ? 0.415 -0.854 -13.857 1.00 89.62 229 ILE A C 1
ATOM 1810 O O . ILE A 1 229 ? 1.406 -0.397 -13.287 1.00 89.62 229 ILE A O 1
ATOM 1814 N N . VAL A 1 230 ? 0.436 -1.191 -15.149 1.00 92.56 230 VAL A N 1
ATOM 1815 C CA . VAL A 1 230 ? 1.654 -1.097 -15.962 1.00 92.56 230 VAL A CA 1
ATOM 1816 C C . VAL A 1 230 ? 2.119 0.350 -16.067 1.00 92.56 230 VAL A C 1
ATOM 1818 O O . VAL A 1 230 ? 3.310 0.594 -15.920 1.00 92.56 230 VAL A O 1
ATOM 1821 N N . THR A 1 231 ? 1.214 1.323 -16.213 1.00 94.06 231 THR A N 1
ATOM 1822 C CA . THR A 1 231 ? 1.591 2.748 -16.225 1.00 94.06 231 THR A CA 1
ATOM 1823 C C . THR A 1 231 ? 2.306 3.156 -14.938 1.00 94.06 231 THR A C 1
ATOM 1825 O O . THR A 1 231 ? 3.312 3.862 -14.985 1.00 94.06 231 THR A O 1
ATOM 1828 N N . GLU A 1 232 ? 1.817 2.704 -13.783 1.00 93.88 232 GLU A N 1
ATOM 1829 C CA . GLU A 1 232 ? 2.446 3.002 -12.496 1.00 93.88 232 GLU A CA 1
ATOM 1830 C C . GLU A 1 232 ? 3.847 2.393 -12.370 1.00 93.88 232 GLU A C 1
ATOM 1832 O O . GLU A 1 232 ? 4.730 3.027 -11.800 1.00 93.88 232 GLU A O 1
ATOM 1837 N N . LEU A 1 233 ? 4.076 1.203 -12.931 1.00 96.06 233 LEU A N 1
ATOM 1838 C CA . LEU A 1 233 ? 5.398 0.572 -12.953 1.00 96.06 233 LEU A CA 1
ATOM 1839 C C . LEU A 1 233 ? 6.339 1.223 -13.980 1.00 96.06 233 LEU A C 1
ATOM 1841 O O . LEU A 1 233 ? 7.522 1.397 -13.698 1.00 96.06 233 LEU A O 1
ATOM 1845 N N . LEU A 1 234 ? 5.826 1.632 -15.144 1.00 95.81 234 LEU A N 1
ATOM 1846 C CA . LEU A 1 234 ? 6.605 2.320 -16.179 1.00 95.81 234 LEU A CA 1
ATOM 1847 C C . LEU A 1 234 ? 7.143 3.672 -15.698 1.00 95.81 234 LEU A C 1
ATOM 1849 O O . LEU A 1 234 ? 8.282 4.008 -16.014 1.00 95.81 234 LEU A O 1
ATOM 1853 N N . LYS A 1 235 ? 6.365 4.426 -14.907 1.00 95.19 235 LYS A N 1
ATOM 1854 C CA . LYS A 1 235 ? 6.817 5.689 -14.291 1.00 95.19 235 LYS A CA 1
ATOM 1855 C C . LYS A 1 235 ? 8.043 5.486 -13.401 1.00 95.19 235 LYS A C 1
ATOM 1857 O O . LYS A 1 235 ? 9.001 6.246 -13.482 1.00 95.19 235 LYS A O 1
ATOM 1862 N N . GLU A 1 236 ? 8.028 4.444 -12.576 1.00 96.56 236 GLU A N 1
ATOM 1863 C CA . GLU A 1 236 ? 9.157 4.111 -11.699 1.00 96.56 236 GLU A CA 1
ATOM 1864 C C . GLU A 1 236 ? 10.349 3.572 -12.494 1.00 96.56 236 GLU A C 1
ATOM 1866 O O . GLU A 1 236 ? 11.501 3.880 -12.187 1.00 96.56 236 GLU A O 1
ATOM 1871 N N . GLY A 1 237 ? 10.074 2.827 -13.568 1.00 94.88 237 GLY A N 1
ATOM 1872 C CA . GLY A 1 237 ? 11.083 2.413 -14.535 1.00 94.88 237 GLY A CA 1
ATOM 1873 C C . GLY A 1 237 ? 11.811 3.608 -15.155 1.00 94.88 237 GLY A C 1
ATOM 1874 O O . GLY A 1 237 ? 13.040 3.649 -15.110 1.00 94.88 237 GLY A O 1
ATOM 1875 N N . GLU A 1 238 ? 11.070 4.598 -15.668 1.00 94.19 238 GLU A N 1
ATOM 1876 C CA . GLU A 1 238 ? 11.613 5.852 -16.214 1.00 94.19 238 GLU A CA 1
ATOM 1877 C C . GLU A 1 238 ? 12.416 6.627 -15.162 1.00 94.19 238 GLU A C 1
ATOM 1879 O O . GLU A 1 238 ? 13.521 7.079 -15.459 1.00 94.19 238 GLU A O 1
ATOM 1884 N N . ALA A 1 239 ? 11.918 6.722 -13.925 1.00 94.12 239 ALA A N 1
ATOM 1885 C CA . ALA A 1 239 ? 12.649 7.357 -12.831 1.00 94.12 239 ALA A CA 1
ATOM 1886 C C . ALA A 1 239 ? 14.015 6.689 -12.593 1.00 94.12 239 ALA A C 1
ATOM 1888 O O . ALA A 1 239 ? 15.023 7.385 -12.503 1.00 94.12 239 ALA A O 1
ATOM 1889 N N . GLY A 1 240 ? 14.077 5.353 -12.577 1.00 92.75 240 GLY A N 1
ATOM 1890 C CA . GLY A 1 240 ? 15.345 4.626 -12.450 1.00 92.75 240 GLY A CA 1
ATOM 1891 C C . GLY A 1 240 ? 16.304 4.869 -13.623 1.00 92.75 240 GLY A C 1
ATOM 1892 O O . GLY A 1 240 ? 17.501 5.050 -13.407 1.00 92.75 240 GLY A O 1
ATOM 1893 N N . ILE A 1 241 ? 15.792 4.961 -14.858 1.00 90.50 241 ILE A N 1
ATOM 1894 C CA . ILE A 1 241 ? 16.599 5.325 -16.040 1.00 90.50 241 ILE A CA 1
ATOM 1895 C C . ILE A 1 241 ? 17.199 6.727 -15.867 1.00 90.50 241 ILE A C 1
ATOM 1897 O O . ILE A 1 241 ? 18.392 6.932 -16.094 1.00 90.50 241 ILE A O 1
ATOM 1901 N N . LEU A 1 242 ? 16.385 7.700 -15.453 1.00 90.44 242 LEU A N 1
ATOM 1902 C CA . LEU A 1 242 ? 16.825 9.082 -15.258 1.00 90.44 242 LEU A CA 1
ATOM 1903 C C . LEU A 1 242 ? 17.832 9.220 -14.114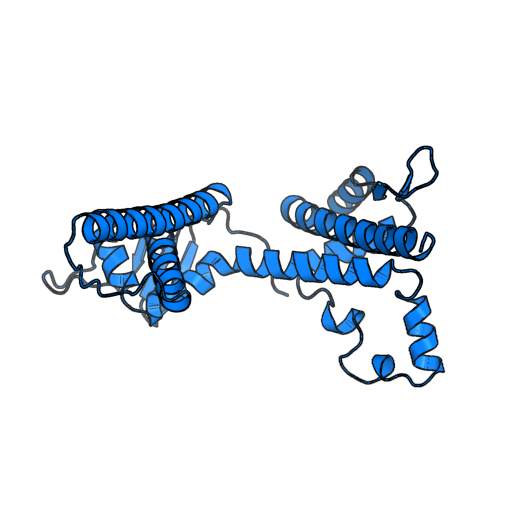 1.00 90.44 242 LEU A C 1
ATOM 1905 O O . LEU A 1 242 ? 18.786 9.991 -14.246 1.00 90.44 242 LEU A O 1
ATOM 1909 N N . ASP A 1 243 ? 17.654 8.468 -13.028 1.00 90.75 243 ASP A N 1
ATOM 1910 C CA . ASP A 1 243 ? 18.603 8.414 -11.917 1.00 90.75 243 ASP A CA 1
ATOM 1911 C C . ASP A 1 243 ? 19.968 7.897 -12.396 1.00 90.75 243 ASP A C 1
ATOM 1913 O O . ASP A 1 243 ? 20.991 8.527 -12.117 1.00 90.75 243 ASP A O 1
ATOM 1917 N N . ALA A 1 244 ? 19.993 6.814 -13.183 1.00 87.31 244 ALA A N 1
ATOM 1918 C CA . ALA A 1 244 ? 21.227 6.261 -13.744 1.00 87.31 244 ALA A CA 1
ATOM 1919 C C . ALA A 1 244 ? 21.975 7.287 -14.610 1.00 87.31 244 ALA A C 1
ATOM 1921 O O . ALA A 1 244 ? 23.175 7.498 -14.438 1.00 87.31 244 ALA A O 1
ATOM 1922 N N . ILE A 1 245 ? 21.253 7.984 -15.491 1.00 84.19 245 ILE A N 1
ATOM 1923 C CA . ILE A 1 245 ? 21.828 8.988 -16.398 1.00 84.19 245 ILE A CA 1
ATOM 1924 C C . ILE A 1 245 ? 22.311 10.226 -15.626 1.00 84.19 245 ILE A C 1
ATOM 1926 O O . ILE A 1 245 ? 23.398 10.740 -15.889 1.00 84.19 245 ILE A O 1
ATOM 1930 N N . THR A 1 246 ? 21.546 10.692 -14.636 1.00 83.94 246 THR A N 1
ATOM 1931 C CA . THR A 1 246 ? 21.895 11.883 -13.840 1.00 83.94 246 THR A CA 1
ATOM 1932 C C . THR A 1 246 ? 23.119 11.636 -12.954 1.00 83.94 246 THR A C 1
ATOM 1934 O O . THR A 1 246 ? 23.991 12.501 -12.844 1.00 83.94 246 THR A O 1
ATOM 1937 N N . GLN A 1 247 ? 23.227 10.452 -12.339 1.00 78.69 247 GLN A N 1
ATOM 1938 C CA . GLN A 1 247 ? 24.398 10.076 -11.538 1.00 78.69 247 GLN A CA 1
ATOM 1939 C C . GLN A 1 247 ? 25.696 10.101 -12.370 1.00 78.69 247 GLN A C 1
ATOM 1941 O O . GLN A 1 247 ? 26.755 10.458 -11.847 1.00 78.69 247 GLN A O 1
ATOM 1946 N N . GLU A 1 248 ? 25.619 9.784 -13.666 1.00 71.06 248 GLU A N 1
ATOM 1947 C CA . GLU A 1 248 ? 26.756 9.839 -14.593 1.00 71.06 248 GLU A CA 1
ATOM 1948 C C . GLU A 1 248 ? 27.158 11.256 -15.006 1.00 71.06 248 GLU A C 1
ATOM 1950 O O . GLU A 1 248 ? 28.345 11.538 -15.179 1.00 71.06 248 GLU A O 1
ATOM 1955 N N . GLU A 1 249 ? 26.195 12.162 -15.185 1.00 66.38 249 GLU A N 1
ATOM 1956 C CA . GLU A 1 249 ? 26.496 13.564 -15.499 1.00 66.38 249 GLU A CA 1
ATOM 1957 C C . GLU A 1 249 ? 27.296 14.209 -14.360 1.00 66.38 249 GLU A C 1
ATOM 1959 O O . GLU A 1 249 ? 28.310 14.864 -14.611 1.00 66.38 249 GLU A O 1
ATOM 1964 N N . ASN A 1 250 ? 26.912 13.939 -13.111 1.00 65.62 250 ASN A N 1
ATOM 1965 C CA . ASN A 1 250 ? 27.587 14.479 -11.930 1.00 65.62 250 ASN A CA 1
ATOM 1966 C C . ASN A 1 250 ? 29.005 13.920 -11.733 1.00 65.62 250 ASN A C 1
ATOM 1968 O O . ASN A 1 250 ? 29.883 14.647 -11.281 1.00 65.62 250 ASN A O 1
ATOM 1972 N N . THR A 1 251 ? 29.267 12.663 -12.111 1.00 59.91 251 THR A N 1
ATOM 1973 C CA . THR A 1 251 ? 30.615 12.065 -12.008 1.00 59.91 251 THR A CA 1
ATOM 1974 C C . THR A 1 251 ? 31.593 12.558 -13.078 1.00 59.91 251 THR A C 1
ATOM 1976 O O . THR A 1 251 ? 32.790 12.343 -12.934 1.00 59.91 251 THR A O 1
ATOM 1979 N N . LYS A 1 252 ? 31.122 13.218 -14.146 1.00 54.41 252 LYS A N 1
ATOM 1980 C CA . LYS A 1 252 ? 31.987 13.820 -15.182 1.00 54.41 252 LYS A CA 1
ATOM 1981 C C . LYS A 1 252 ? 32.399 15.267 -14.886 1.00 54.41 252 LYS A C 1
ATOM 1983 O O . LYS A 1 252 ? 33.278 15.779 -15.573 1.00 54.41 252 LYS A O 1
ATOM 1988 N N . HIS A 1 253 ? 31.745 15.926 -13.929 1.00 50.56 253 HIS A N 1
ATOM 1989 C CA . HIS A 1 253 ? 31.944 17.346 -13.606 1.00 50.56 253 HIS A CA 1
ATOM 1990 C C . HIS A 1 253 ? 32.621 17.577 -12.241 1.00 50.56 253 HIS A C 1
ATOM 1992 O O . HIS A 1 253 ? 32.708 18.724 -11.802 1.00 50.56 253 HIS A O 1
ATOM 1998 N N . GLY A 1 254 ? 33.089 16.515 -11.577 1.00 40.88 254 GLY A N 1
ATOM 1999 C CA . GLY A 1 254 ? 33.922 16.561 -10.369 1.00 40.88 254 GLY A CA 1
ATOM 2000 C C . GLY A 1 254 ? 35.272 15.915 -10.624 1.00 40.88 254 GLY A C 1
ATOM 2001 O O . GLY A 1 254 ? 36.258 16.401 -10.033 1.00 40.88 254 GLY A O 1
#

Radius of gyration: 24.37 Å; chains: 1; bounding box: 64×44×64 Å